Protein AF-0000000080411244 (afdb_homodimer)

Radius of gyration: 17.93 Å; Cα contacts (8 Å, |Δi|>4): 522; chains: 2; bounding box: 33×54×37 Å

Solvent-accessible surface area (backbone atoms only — not comparable to full-atom values): 12847 Å² total; per-residue (Å²): 130,80,86,46,36,25,39,34,37,29,20,36,30,41,40,32,38,51,19,48,48,56,52,38,48,76,74,27,66,82,39,57,70,34,69,25,37,15,38,96,86,64,44,79,30,60,48,46,68,45,42,47,53,38,56,68,70,48,84,51,34,35,41,36,36,18,47,72,70,66,32,41,54,37,52,54,49,33,57,71,67,54,79,72,90,56,49,71,47,79,49,98,52,48,40,67,62,44,48,50,55,41,33,51,37,18,61,73,63,35,49,66,71,56,35,52,54,50,55,71,72,95,129,82,86,47,34,25,38,33,38,29,20,37,30,40,40,32,35,50,20,47,49,55,52,37,48,75,73,27,65,83,39,57,68,35,70,24,37,15,38,95,87,64,45,79,30,61,49,46,67,45,42,47,54,37,58,67,72,48,85,54,33,37,41,36,35,18,48,72,71,66,32,43,56,38,51,52,51,32,57,71,66,55,79,71,88,55,49,71,47,79,50,98,51,46,42,68,63,45,49,49,56,41,32,50,35,20,64,72,62,35,48,65,71,57,35,52,55,52,56,72,71,95

Sequence (244 aa):
MSDIVELIIVSHSAKIAEGIQDLMKEMAPSVPIHLASGLEDGSIGTDVTRILEAIEAVDKEALILSDIGSATMNAELAVDMYEGEKTVQFYDGPIVESAFVASVSAGNGMDVAQIVEQLKMAMSDIVELIIVSHSAKIAEGIQDLMKEMAPSVPIHLASGLEDGSIGTDVTRILEAIEAVDKEALILSDIGSATMNAELAVDMYEGEKTVQFYDGPIVESAFVASVSAGNGMDVAQIVEQLKMA

pLDDT: mean 95.75, std 5.96, range [47.19, 98.88]

Nearest PDB structures (foldseek):
  3cr3-assembly1_C  TM=9.165E-01  e=1.200E-09  unclassified
  3ct6-assembly1_B  TM=9.087E-01  e=5.013E-09  Lactococcus lactis
  3b48-assembly3_E  TM=9.145E-01  e=2.899E-08  Enterococcus faecalis V583
  3gx1-assembly1_B  TM=7.535E-01  e=8.360E-04  Listeria innocua Clip11262
  3mtq-assembly1_B  TM=6.756E-01  e=1.558E-02  Klebsiella pneumoniae subsp. pneumoniae MGH 78578

Secondary structure (DSSP, 8-state):
---PPEEEEEES-HHHHHHHHHHHHHH-TTS-EEEEES-TTS-S---HHHHHHHHHH-SSEEEEEE-STHHHHHHHHHHHH--SSSEEEEE-S-HHHHHHHHHHHHHTT--HHHHHHHHHH-/---PPEEEEEES-HHHHHHHHHHHHHH-TTS-EEEEES-TTS-S---HHHHHHHHHH-SSEEEEEE-STHHHHHHHHHHHH--SSSEEEEE-S-HHHHHHHHHHHHHTT--HHHHHHHHHH-

Foldseek 3Di:
DPLFAAEEEFEQAPVVQVVLQVVLCVVQVVHHYHYQYHDPVRGGDGDLVSLLVSVVVDDAHYEYEYADDVSLVSNVVSVVPDDDRHHYYYDYDHRNVLSNQLSVCSSVPDGPVVSNVSSVVD/DPLFAAEEEFEQAPVVQVVLQVVLCVVQVVHHYHYQYHDPVRGGDGDLVSLLVSVVVDDAHYEYEYADDVSLVSNVVSVVPDDDRHHYYYDYDHRNVLSNQLSVCSSVPDGPVVSNVSSVVD

Organism: NCBI:txid1345023

Structure (mmCIF, N/CA/C/O backbone):
data_AF-0000000080411244-model_v1
#
loop_
_entity.id
_entity.type
_entity.pdbx_description
1 polymer 'phosphoenolpyruvate--glycerone phosphotransferase'
#
loop_
_atom_site.group_PDB
_atom_site.id
_atom_site.type_symbol
_atom_site.label_atom_id
_atom_site.label_alt_id
_atom_site.label_comp_id
_atom_site.label_asym_id
_atom_site.label_entity_id
_atom_site.label_seq_id
_atom_site.pdbx_PDB_ins_code
_atom_site.Cartn_x
_atom_site.Cartn_y
_atom_site.Cartn_z
_atom_site.occupancy
_atom_site.B_iso_or_equiv
_atom_site.auth_seq_id
_atom_site.auth_comp_id
_atom_site.auth_asym_id
_atom_site.auth_atom_id
_atom_site.pdbx_PDB_model_num
ATOM 1 N N . MET A 1 1 ? -5.559 -29.609 -7.844 1 47.38 1 MET A N 1
ATOM 2 C CA . MET A 1 1 ? -4.676 -28.469 -7.609 1 47.38 1 MET A CA 1
ATOM 3 C C . MET A 1 1 ? -5.348 -27.172 -8.023 1 47.38 1 MET A C 1
ATOM 5 O O . MET A 1 1 ? -5.941 -27.078 -9.102 1 47.38 1 MET A O 1
ATOM 9 N N . SER A 1 2 ? -5.645 -26.156 -7.109 1 63.41 2 SER A N 1
ATOM 10 C CA . SER A 1 2 ? -6.562 -25.062 -7.441 1 63.41 2 SER A CA 1
ATOM 11 C C . SER A 1 2 ? -5.988 -24.172 -8.531 1 63.41 2 SER A C 1
ATOM 13 O O . SER A 1 2 ? -4.793 -23.875 -8.531 1 63.41 2 SER A O 1
ATOM 15 N N . ASP A 1 3 ? -6.559 -24.109 -9.656 1 87 3 ASP A N 1
ATOM 16 C CA . ASP A 1 3 ? -6.242 -23.328 -10.852 1 87 3 ASP A CA 1
ATOM 17 C C . ASP A 1 3 ? -6.301 -21.828 -10.57 1 87 3 ASP A C 1
ATOM 19 O O . ASP A 1 3 ? -6.445 -21.031 -11.492 1 87 3 ASP A O 1
ATOM 23 N N . ILE A 1 4 ? -6.148 -21.594 -9.172 1 95.12 4 ILE A N 1
ATOM 24 C CA . ILE A 1 4 ? -6.324 -20.203 -8.82 1 95.12 4 ILE A CA 1
ATOM 25 C C . ILE A 1 4 ? -4.984 -19.469 -8.93 1 95.12 4 ILE A C 1
ATOM 27 O O . ILE A 1 4 ? -3.945 -20 -8.547 1 95.12 4 ILE A O 1
ATOM 31 N N . VAL A 1 5 ? -5.035 -18.266 -9.531 1 98.25 5 VAL A N 1
ATOM 32 C CA . VAL A 1 5 ? -3.832 -17.438 -9.609 1 98.25 5 VAL A CA 1
ATOM 33 C C . VAL A 1 5 ? -3.426 -16.984 -8.211 1 98.25 5 VAL A C 1
ATOM 35 O O . VAL A 1 5 ? -4.238 -16.406 -7.477 1 98.25 5 VAL A O 1
ATOM 38 N N . GLU A 1 6 ? -2.211 -17.234 -7.848 1 98.56 6 GLU A N 1
ATOM 39 C CA . GLU A 1 6 ? -1.692 -16.812 -6.551 1 98.56 6 GLU A CA 1
ATOM 40 C C . GLU A 1 6 ? -0.917 -15.5 -6.672 1 98.56 6 GLU A C 1
ATOM 42 O O . GLU A 1 6 ? -0.48 -15.125 -7.762 1 98.56 6 GLU A O 1
ATOM 47 N N . LEU A 1 7 ? -0.827 -14.859 -5.59 1 98.81 7 LEU A N 1
ATOM 48 C CA . LEU A 1 7 ? -0.14 -13.57 -5.625 1 98.81 7 LEU A CA 1
ATOM 49 C C . LEU A 1 7 ? 1.197 -13.648 -4.898 1 98.81 7 LEU A C 1
ATOM 51 O O . LEU A 1 7 ? 1.324 -14.367 -3.898 1 98.81 7 LEU A O 1
ATOM 55 N N . ILE A 1 8 ? 2.139 -12.914 -5.379 1 98.88 8 ILE A N 1
ATOM 56 C CA . ILE A 1 8 ? 3.408 -12.672 -4.703 1 98.88 8 ILE A CA 1
ATOM 57 C C . ILE A 1 8 ? 3.588 -11.18 -4.457 1 98.88 8 ILE A C 1
ATOM 59 O O . ILE A 1 8 ? 3.631 -10.391 -5.406 1 98.88 8 ILE A O 1
ATOM 63 N N . ILE A 1 9 ? 3.68 -10.797 -3.244 1 98.81 9 ILE A N 1
ATOM 64 C CA . ILE A 1 9 ? 3.828 -9.398 -2.861 1 98.81 9 ILE A CA 1
ATOM 65 C C . ILE A 1 9 ? 5.301 -9.094 -2.584 1 98.81 9 ILE A C 1
ATOM 67 O O . ILE A 1 9 ? 5.891 -9.648 -1.654 1 98.81 9 ILE A O 1
ATOM 71 N N . VAL A 1 10 ? 5.891 -8.273 -3.389 1 98.5 10 VAL A N 1
ATOM 72 C CA . VAL A 1 10 ? 7.273 -7.836 -3.262 1 98.5 10 VAL A CA 1
ATOM 73 C C . VAL A 1 10 ? 7.32 -6.402 -2.734 1 98.5 10 VAL A C 1
ATOM 75 O O . VAL A 1 10 ? 6.875 -5.473 -3.41 1 98.5 10 VAL A O 1
ATOM 78 N N . SER A 1 11 ? 7.828 -6.227 -1.571 1 97.94 11 SER A N 1
ATOM 79 C CA . SER A 1 11 ? 7.883 -4.906 -0.95 1 97.94 11 SER A CA 1
ATOM 80 C C . SER A 1 11 ? 9.188 -4.715 -0.18 1 97.94 11 SER A C 1
ATOM 82 O O . SER A 1 11 ? 9.758 -5.676 0.335 1 97.94 11 SER A O 1
ATOM 84 N N . HIS A 1 12 ? 9.727 -3.488 -0.065 1 97.06 12 HIS A N 1
ATOM 85 C CA . HIS A 1 12 ? 10.852 -3.148 0.791 1 97.06 12 HIS A CA 1
ATOM 86 C C . HIS A 1 12 ? 10.531 -3.41 2.258 1 97.06 12 HIS A C 1
ATOM 88 O O . HIS A 1 12 ? 11.438 -3.664 3.061 1 97.06 12 HIS A O 1
ATOM 94 N N . SER A 1 13 ? 9.273 -3.293 2.514 1 97.31 13 SER A N 1
ATOM 95 C CA . SER A 1 13 ? 8.812 -3.352 3.896 1 97.31 13 SER A CA 1
ATOM 96 C C . SER A 1 13 ? 8.07 -4.652 4.18 1 97.31 13 SER A C 1
ATOM 98 O O . SER A 1 13 ? 7.02 -4.918 3.588 1 97.31 13 SER A O 1
ATOM 100 N N . ALA A 1 14 ? 8.539 -5.441 5.102 1 97.12 14 ALA A N 1
ATOM 101 C CA . ALA A 1 14 ? 7.848 -6.656 5.527 1 97.12 14 ALA A CA 1
ATOM 102 C C . ALA A 1 14 ? 6.465 -6.332 6.086 1 97.12 14 ALA A C 1
ATOM 104 O O . ALA A 1 14 ? 5.504 -7.07 5.852 1 97.12 14 ALA A O 1
ATOM 105 N N . LYS A 1 15 ? 6.344 -5.23 6.758 1 97.5 15 LYS A N 1
ATOM 106 C CA . LYS A 1 15 ? 5.074 -4.84 7.359 1 97.5 15 LYS A CA 1
ATOM 107 C C . LYS A 1 15 ? 4.023 -4.551 6.293 1 97.5 15 LYS A C 1
ATOM 109 O O . LYS A 1 15 ? 2.871 -4.973 6.414 1 97.5 15 LYS A O 1
ATOM 114 N N . ILE A 1 16 ? 4.402 -3.83 5.273 1 98.31 16 ILE A N 1
ATOM 115 C CA . ILE A 1 16 ? 3.469 -3.523 4.199 1 98.31 16 ILE A CA 1
ATOM 116 C C . ILE A 1 16 ? 2.957 -4.82 3.574 1 98.31 16 ILE A C 1
ATOM 118 O O . ILE A 1 16 ? 1.748 -5 3.4 1 98.31 16 ILE A O 1
ATOM 122 N N . ALA A 1 17 ? 3.861 -5.734 3.309 1 98.25 17 ALA A N 1
ATOM 123 C CA . ALA A 1 17 ? 3.484 -6.996 2.672 1 98.25 17 ALA A CA 1
ATOM 124 C C . ALA A 1 17 ? 2.58 -7.82 3.582 1 98.25 17 ALA A C 1
ATOM 126 O O . ALA A 1 17 ? 1.564 -8.359 3.137 1 98.25 17 ALA A O 1
ATOM 127 N N . GLU A 1 18 ? 2.945 -7.922 4.816 1 97.81 18 GLU A N 1
ATOM 128 C CA . GLU A 1 18 ? 2.131 -8.664 5.773 1 97.81 18 GLU A CA 1
ATOM 129 C C . GLU A 1 18 ? 0.752 -8.031 5.934 1 97.81 18 GLU A C 1
ATOM 131 O O . GLU A 1 18 ? -0.251 -8.734 6.055 1 97.81 18 GLU A O 1
ATOM 136 N N . GLY A 1 19 ? 0.753 -6.734 5.965 1 97.88 19 GLY A N 1
ATOM 137 C CA . GLY A 1 19 ? -0.517 -6.031 6.031 1 97.88 19 GLY A CA 1
ATOM 138 C C . GLY A 1 19 ? -1.418 -6.312 4.844 1 97.88 19 GLY A C 1
ATOM 139 O O . GLY A 1 19 ? -2.627 -6.488 5.004 1 97.88 19 GLY A O 1
ATOM 140 N N . ILE A 1 20 ? -0.841 -6.309 3.689 1 98.44 20 ILE A N 1
ATOM 141 C CA . ILE A 1 20 ? -1.596 -6.629 2.482 1 98.44 20 ILE A CA 1
ATOM 142 C C . ILE A 1 20 ? -2.172 -8.039 2.59 1 98.44 20 ILE A C 1
ATOM 144 O O . ILE A 1 20 ? -3.348 -8.258 2.291 1 98.44 20 ILE A O 1
ATOM 148 N N . GLN A 1 21 ? -1.364 -8.938 3.016 1 98.31 21 GLN A N 1
ATOM 149 C CA . GLN A 1 21 ? -1.821 -10.32 3.15 1 98.31 21 GLN A CA 1
ATOM 150 C C . GLN A 1 21 ? -2.988 -10.422 4.129 1 98.31 21 GLN A C 1
ATOM 152 O O . GLN A 1 21 ? -3.994 -11.07 3.838 1 98.31 21 GLN A O 1
ATOM 157 N N . ASP A 1 22 ? -2.842 -9.781 5.285 1 97.5 22 ASP A N 1
ATOM 158 C CA . ASP A 1 22 ? -3.916 -9.789 6.277 1 97.5 22 ASP A CA 1
ATOM 159 C C . ASP A 1 22 ? -5.195 -9.188 5.703 1 97.5 22 ASP A C 1
ATOM 161 O O . ASP A 1 22 ? -6.285 -9.719 5.906 1 97.5 22 ASP A O 1
ATOM 165 N N . LEU A 1 23 ? -5.074 -8.078 5.035 1 96.94 23 LEU A N 1
ATOM 166 C CA . LEU A 1 23 ? -6.219 -7.375 4.469 1 96.94 23 LEU A CA 1
ATOM 167 C C . LEU A 1 23 ? -6.926 -8.234 3.43 1 96.94 23 LEU A C 1
ATOM 169 O O . LEU A 1 23 ? -8.156 -8.336 3.432 1 96.94 23 LEU A O 1
ATOM 173 N N . MET A 1 24 ? -6.148 -8.859 2.557 1 97.25 24 MET A N 1
ATOM 174 C CA . MET A 1 24 ? -6.742 -9.664 1.494 1 97.25 24 MET A CA 1
ATOM 175 C C . MET A 1 24 ? -7.391 -10.922 2.064 1 97.25 24 MET A C 1
ATOM 177 O O . MET A 1 24 ? -8.367 -11.43 1.506 1 97.25 24 MET A O 1
ATOM 181 N N . LYS A 1 25 ? -6.82 -11.445 3.162 1 95.94 25 LYS A N 1
ATOM 182 C CA . LYS A 1 25 ? -7.426 -12.602 3.816 1 95.94 25 LYS A CA 1
ATOM 183 C C . LYS A 1 25 ? -8.867 -12.312 4.219 1 95.94 25 LYS A C 1
ATOM 185 O O . LYS A 1 25 ? -9.719 -13.211 4.203 1 95.94 25 LYS A O 1
ATOM 190 N N . GLU A 1 26 ? -9.109 -11.062 4.547 1 92.38 26 GLU A N 1
ATOM 191 C CA . GLU A 1 26 ? -10.461 -10.656 4.918 1 92.38 26 GLU A CA 1
ATOM 192 C C . GLU A 1 26 ? -11.336 -10.453 3.684 1 92.38 26 GLU A C 1
ATOM 194 O O . GLU A 1 26 ? -12.555 -10.664 3.734 1 92.38 26 GLU A O 1
ATOM 199 N N . MET A 1 27 ? -10.734 -10.102 2.545 1 89.06 27 MET A N 1
ATOM 200 C CA . MET A 1 27 ? -11.5 -9.695 1.37 1 89.06 27 MET A CA 1
ATOM 201 C C . MET A 1 27 ? -11.602 -10.836 0.366 1 89.06 27 MET A C 1
ATOM 203 O O . MET A 1 27 ? -12.617 -10.969 -0.33 1 89.06 27 MET A O 1
ATOM 207 N N . ALA A 1 28 ? -10.602 -11.578 0.228 1 91.81 28 ALA A N 1
ATOM 208 C CA . ALA A 1 28 ? -10.5 -12.703 -0.696 1 91.81 28 ALA A CA 1
ATOM 209 C C . ALA A 1 28 ? -9.719 -13.852 -0.067 1 91.81 28 ALA A C 1
ATOM 211 O O . ALA A 1 28 ? -8.602 -14.156 -0.485 1 91.81 28 ALA A O 1
ATOM 212 N N . PRO A 1 29 ? -10.391 -14.555 0.846 1 93.31 29 PRO A N 1
ATOM 213 C CA . PRO A 1 29 ? -9.672 -15.523 1.684 1 93.31 29 PRO A CA 1
ATOM 214 C C . PRO A 1 29 ? -9.195 -16.734 0.898 1 93.31 29 PRO A C 1
ATOM 216 O O . PRO A 1 29 ? -8.312 -17.469 1.359 1 93.31 29 PRO A O 1
ATOM 219 N N . SER A 1 30 ? -9.648 -16.922 -0.281 1 94.31 30 SER A N 1
ATOM 220 C CA . SER A 1 30 ? -9.336 -18.141 -1.001 1 94.31 30 SER A CA 1
ATOM 221 C C . SER A 1 30 ? -8.078 -17.984 -1.847 1 94.31 30 SER A C 1
ATOM 223 O O . SER A 1 30 ? -7.602 -18.953 -2.449 1 94.31 30 SER A O 1
ATOM 225 N N . VAL A 1 31 ? -7.516 -16.828 -1.894 1 97.56 31 VAL A N 1
ATOM 226 C CA . VAL A 1 31 ? -6.379 -16.562 -2.773 1 97.56 31 VAL A CA 1
ATOM 227 C C . VAL A 1 31 ? -5.082 -16.609 -1.972 1 97.56 31 VAL A C 1
ATOM 229 O O . VAL A 1 31 ? -4.844 -15.742 -1.119 1 97.56 31 VAL A O 1
ATOM 232 N N . PRO A 1 32 ? -4.215 -17.547 -2.209 1 98 32 PRO A N 1
ATOM 233 C CA . PRO A 1 32 ? -2.928 -17.562 -1.51 1 98 32 PRO A CA 1
ATOM 234 C C . PRO A 1 32 ? -2.033 -16.391 -1.881 1 98 32 PRO A C 1
ATOM 236 O O . PRO A 1 32 ? -1.947 -16.016 -3.055 1 98 32 PRO A O 1
ATOM 239 N N . ILE A 1 33 ? -1.444 -15.859 -0.882 1 98.69 33 ILE A N 1
ATOM 240 C CA . ILE A 1 33 ? -0.504 -14.758 -1.073 1 98.69 33 ILE A CA 1
ATOM 241 C C . ILE A 1 33 ? 0.849 -15.125 -0.471 1 98.69 33 ILE A C 1
ATOM 243 O O . ILE A 1 33 ? 0.932 -15.508 0.699 1 98.69 33 ILE A O 1
ATOM 247 N N . HIS A 1 34 ? 1.846 -15.031 -1.251 1 98.69 34 HIS A N 1
ATOM 248 C CA . HIS A 1 34 ? 3.225 -15.266 -0.839 1 98.69 34 HIS A CA 1
ATOM 249 C C . HIS A 1 34 ? 3.99 -13.961 -0.7 1 98.69 34 HIS A C 1
ATOM 251 O O . HIS A 1 34 ? 3.818 -13.047 -1.51 1 98.69 34 HIS A O 1
ATOM 257 N N . LEU A 1 35 ? 4.801 -13.945 0.308 1 98.25 35 LEU A N 1
ATOM 258 C CA . LEU A 1 35 ? 5.48 -12.688 0.599 1 98.25 35 LEU A CA 1
ATOM 259 C C . LEU A 1 35 ? 6.965 -12.773 0.257 1 98.25 35 LEU A C 1
ATOM 261 O O . LEU A 1 35 ? 7.625 -13.766 0.594 1 98.25 35 LEU A O 1
ATOM 265 N N . ALA A 1 36 ? 7.445 -11.836 -0.431 1 97.44 36 ALA A N 1
ATOM 266 C CA . ALA A 1 36 ? 8.859 -11.562 -0.647 1 97.44 36 ALA A CA 1
ATOM 267 C C . ALA A 1 36 ? 9.203 -10.117 -0.278 1 97.44 36 ALA A C 1
ATOM 269 O O . ALA A 1 36 ? 9.305 -9.258 -1.152 1 97.44 36 ALA A O 1
ATOM 270 N N . SER A 1 37 ? 9.422 -9.891 1.006 1 95.88 37 SER A N 1
ATOM 271 C CA . SER A 1 37 ? 9.508 -8.523 1.494 1 95.88 37 SER A CA 1
ATOM 272 C C . SER A 1 37 ? 10.523 -8.391 2.621 1 95.88 37 SER A C 1
ATOM 274 O O . SER A 1 37 ? 10.703 -9.32 3.41 1 95.88 37 SER A O 1
ATOM 276 N N . GLY A 1 38 ? 11.133 -7.215 2.607 1 94.12 38 GLY A N 1
ATOM 277 C CA . GLY A 1 38 ? 12.148 -6.984 3.617 1 94.12 38 GLY A CA 1
ATOM 278 C C . GLY A 1 38 ? 13.391 -7.844 3.422 1 94.12 38 GLY A C 1
ATOM 279 O O . GLY A 1 38 ? 13.406 -8.727 2.564 1 94.12 38 GLY A O 1
ATOM 280 N N . LEU A 1 39 ? 14.398 -7.504 4.137 1 94.19 39 LEU A N 1
ATOM 281 C CA . LEU A 1 39 ? 15.602 -8.32 4.152 1 94.19 39 LEU A CA 1
ATOM 282 C C . LEU A 1 39 ? 15.562 -9.336 5.293 1 94.19 39 LEU A C 1
ATOM 284 O O . LEU A 1 39 ? 14.594 -9.367 6.059 1 94.19 39 LEU A O 1
ATOM 288 N N . GLU A 1 40 ? 16.531 -10.117 5.277 1 89.62 40 GLU A N 1
ATOM 289 C CA . GLU A 1 40 ? 16.547 -11.219 6.242 1 89.62 40 GLU A CA 1
ATOM 290 C C . GLU A 1 40 ? 16.5 -10.695 7.676 1 89.62 40 GLU A C 1
ATOM 292 O O . GLU A 1 40 ? 15.883 -11.312 8.547 1 89.62 40 GLU A O 1
ATOM 297 N N . ASP A 1 41 ? 17.078 -9.492 7.918 1 91.75 41 ASP A N 1
ATOM 298 C CA . ASP A 1 41 ? 17.156 -8.953 9.273 1 91.75 41 ASP A CA 1
ATOM 299 C C . ASP A 1 41 ? 15.961 -8.047 9.57 1 91.75 41 ASP A C 1
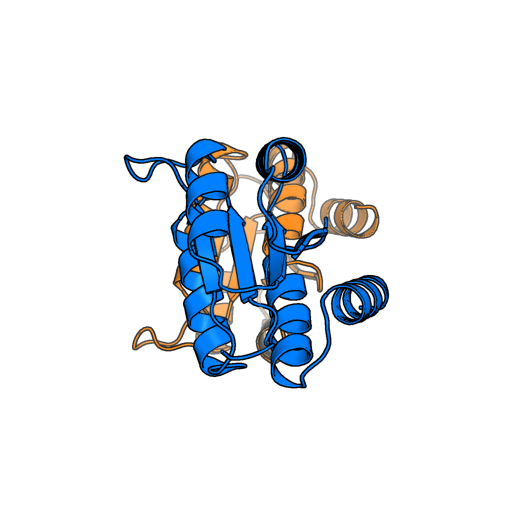ATOM 301 O O . ASP A 1 41 ? 15.914 -7.395 10.609 1 91.75 41 ASP A O 1
ATOM 305 N N . GLY A 1 42 ? 15.023 -8.008 8.664 1 88.81 42 GLY A N 1
ATOM 306 C CA . GLY A 1 42 ? 13.805 -7.234 8.875 1 88.81 42 GLY A CA 1
ATOM 307 C C . GLY A 1 42 ? 13.922 -5.797 8.406 1 88.81 42 GLY A C 1
ATOM 308 O O . GLY A 1 42 ? 12.953 -5.043 8.453 1 88.81 42 GLY A O 1
ATOM 309 N N . SER A 1 43 ? 15.156 -5.438 7.98 1 94.31 43 SER A N 1
ATOM 310 C CA . SER A 1 43 ? 15.352 -4.07 7.516 1 94.31 43 SER A CA 1
ATOM 311 C C . SER A 1 43 ? 14.688 -3.844 6.16 1 94.31 43 SER A C 1
ATOM 313 O O . SER A 1 43 ? 14.32 -4.801 5.477 1 94.31 43 SER A O 1
ATOM 315 N N . ILE A 1 44 ? 14.484 -2.613 5.848 1 95.19 44 ILE A N 1
ATOM 316 C CA . ILE A 1 44 ? 13.836 -2.188 4.613 1 95.19 44 ILE A CA 1
ATOM 317 C C . ILE A 1 44 ? 14.688 -2.602 3.412 1 95.19 44 ILE A C 1
ATOM 319 O O . ILE A 1 44 ? 15.891 -2.35 3.385 1 95.19 44 ILE A O 1
ATOM 323 N N . GLY A 1 45 ? 14.102 -3.35 2.486 1 94.62 45 GLY A N 1
ATOM 324 C CA . GLY A 1 45 ? 14.797 -3.779 1.285 1 94.62 45 GLY A CA 1
ATOM 325 C C . GLY A 1 45 ? 14.109 -4.93 0.574 1 94.62 45 GLY A C 1
ATOM 326 O O . GLY A 1 45 ? 13.062 -5.406 1.022 1 94.62 45 GLY A O 1
ATOM 327 N N . THR A 1 46 ? 14.57 -5.305 -0.563 1 95.75 46 THR A N 1
ATOM 328 C CA . THR A 1 46 ? 14.07 -6.426 -1.352 1 95.75 46 THR A CA 1
ATOM 329 C C . THR A 1 46 ? 15.227 -7.301 -1.833 1 95.75 46 THR A C 1
ATOM 331 O O . THR A 1 46 ? 16.344 -6.816 -2.01 1 95.75 46 THR A O 1
ATOM 334 N N . ASP A 1 47 ? 14.969 -8.469 -1.99 1 94.75 47 ASP A N 1
ATOM 335 C CA . ASP A 1 47 ? 15.953 -9.484 -2.352 1 94.75 47 ASP A CA 1
ATOM 336 C C . ASP A 1 47 ? 15.406 -10.422 -3.422 1 94.75 47 ASP A C 1
ATOM 338 O O . ASP A 1 47 ? 14.398 -11.102 -3.203 1 94.75 47 ASP A O 1
ATOM 342 N N . VAL A 1 48 ? 16.141 -10.492 -4.531 1 96.56 48 VAL A N 1
ATOM 343 C CA . VAL A 1 48 ? 15.68 -11.289 -5.664 1 96.56 48 VAL A CA 1
ATOM 344 C C . VAL A 1 48 ? 15.57 -12.758 -5.254 1 96.56 48 VAL A C 1
ATOM 346 O O . VAL A 1 48 ? 14.68 -13.477 -5.711 1 96.56 48 VAL A O 1
ATOM 349 N N . THR A 1 49 ? 16.484 -13.211 -4.414 1 96.5 49 THR A N 1
ATOM 350 C CA . THR A 1 49 ? 16.453 -14.602 -3.975 1 96.5 49 THR A CA 1
ATOM 351 C C . THR A 1 49 ? 15.148 -14.922 -3.26 1 96.5 49 THR A C 1
ATOM 353 O O . THR A 1 49 ? 14.586 -16 -3.449 1 96.5 49 THR A O 1
ATOM 356 N N . ARG A 1 50 ? 14.641 -14.031 -2.469 1 96.69 50 ARG A N 1
ATOM 357 C CA . ARG A 1 50 ? 13.375 -14.219 -1.762 1 96.69 50 ARG A CA 1
ATOM 358 C C . ARG A 1 50 ? 12.203 -14.266 -2.734 1 96.69 50 ARG A C 1
ATOM 360 O O . ARG A 1 50 ? 11.234 -15 -2.518 1 96.69 50 ARG A O 1
ATOM 367 N N . ILE A 1 51 ? 12.273 -13.484 -3.762 1 98.19 51 ILE A N 1
ATOM 368 C CA . ILE A 1 51 ? 11.219 -13.477 -4.777 1 98.19 51 ILE A CA 1
ATOM 369 C C . ILE A 1 51 ? 11.195 -14.82 -5.5 1 98.19 51 ILE A C 1
ATOM 371 O O . ILE A 1 51 ? 10.133 -15.406 -5.699 1 98.19 51 ILE A O 1
ATOM 375 N N . LEU A 1 52 ? 12.406 -15.312 -5.852 1 98.12 52 LEU A N 1
ATOM 376 C CA . LEU A 1 52 ? 12.508 -16.609 -6.516 1 98.12 52 LEU A CA 1
ATOM 377 C C . LEU A 1 52 ? 11.969 -17.719 -5.621 1 98.12 52 LEU A C 1
ATOM 379 O O . LEU A 1 52 ? 11.281 -18.625 -6.098 1 98.12 52 LEU A O 1
ATOM 383 N N . GLU A 1 53 ? 12.289 -17.641 -4.359 1 97.5 53 GLU A N 1
ATOM 384 C CA . GLU A 1 53 ? 11.758 -18.609 -3.404 1 97.5 53 GLU A CA 1
ATOM 385 C C . GLU A 1 53 ? 10.234 -18.578 -3.357 1 97.5 53 GLU A C 1
ATOM 387 O O . GLU A 1 53 ? 9.586 -19.609 -3.27 1 97.5 53 GLU A O 1
ATOM 392 N N . ALA A 1 54 ? 9.633 -17.422 -3.367 1 98.19 54 ALA A N 1
ATOM 393 C CA . ALA A 1 54 ? 8.18 -17.266 -3.375 1 98.19 54 ALA A CA 1
ATOM 394 C C . ALA A 1 54 ? 7.57 -17.875 -4.625 1 98.19 54 ALA A C 1
ATOM 396 O O . ALA A 1 54 ? 6.508 -18.5 -4.562 1 98.19 54 ALA A O 1
ATOM 397 N N . ILE A 1 55 ? 8.227 -17.672 -5.793 1 98.12 55 ILE A N 1
ATOM 398 C CA . ILE A 1 55 ? 7.75 -18.266 -7.043 1 98.12 55 ILE A CA 1
ATOM 399 C C . ILE A 1 55 ? 7.711 -19.781 -6.918 1 98.12 55 ILE A C 1
ATOM 401 O O . ILE A 1 55 ? 6.758 -20.422 -7.363 1 98.12 55 ILE A O 1
ATOM 405 N N . GLU A 1 56 ? 8.703 -20.328 -6.305 1 97.06 56 GLU A N 1
ATOM 406 C CA . GLU A 1 56 ? 8.789 -21.766 -6.156 1 97.06 56 GLU A CA 1
ATOM 407 C C . GLU A 1 56 ? 7.633 -22.312 -5.316 1 97.06 56 GLU A C 1
ATOM 409 O O . GLU A 1 56 ? 7.18 -23.438 -5.523 1 97.06 56 GLU A O 1
ATOM 414 N N . ALA A 1 57 ? 7.168 -21.531 -4.438 1 97.19 57 AL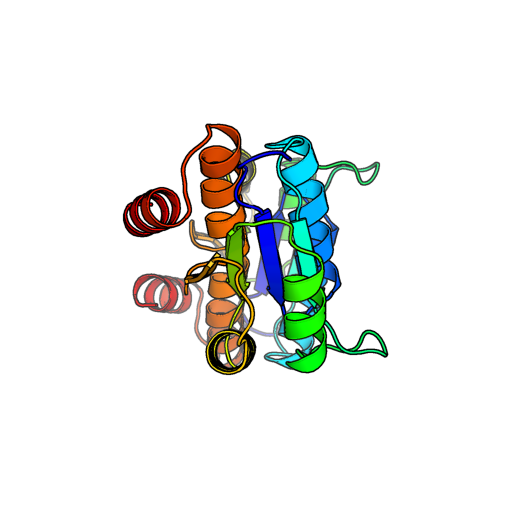A A N 1
ATOM 415 C CA . ALA A 1 57 ? 6.113 -21.953 -3.516 1 97.19 57 ALA A CA 1
ATOM 416 C C . ALA A 1 57 ? 4.754 -21.938 -4.203 1 97.19 57 ALA A C 1
ATOM 418 O O . ALA A 1 57 ? 3.791 -22.516 -3.693 1 97.19 57 ALA A O 1
ATOM 419 N N . VAL A 1 58 ? 4.594 -21.219 -5.305 1 97.56 58 VAL A N 1
ATOM 420 C CA . VAL A 1 58 ? 3.344 -21.125 -6.055 1 97.56 58 VAL A CA 1
ATOM 421 C C . VAL A 1 58 ? 3.057 -22.453 -6.754 1 97.56 58 VAL A C 1
ATOM 423 O O . VAL A 1 58 ? 3.98 -23.156 -7.18 1 97.56 58 VAL A O 1
ATOM 426 N N . ASP A 1 59 ? 1.815 -22.766 -6.938 1 96.12 59 ASP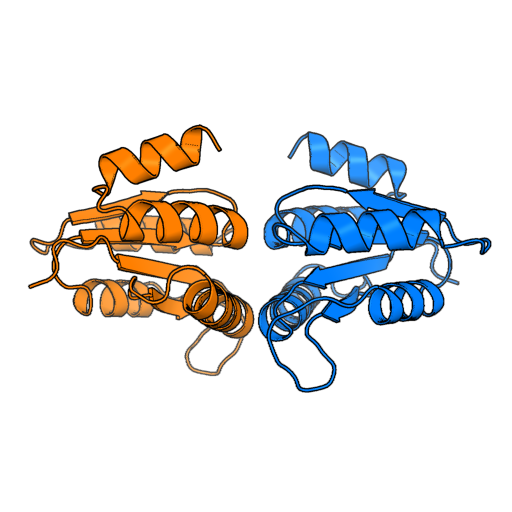 A N 1
ATOM 427 C CA . ASP A 1 59 ? 1.439 -24.031 -7.555 1 96.12 59 ASP A CA 1
ATOM 428 C C . ASP A 1 59 ? 1.552 -23.969 -9.078 1 96.12 59 ASP A C 1
ATOM 430 O O . ASP A 1 59 ? 2.4 -24.625 -9.672 1 96.12 59 ASP A O 1
ATOM 434 N N . LYS A 1 60 ? 0.754 -23.125 -9.734 1 96.62 60 LYS A N 1
ATOM 435 C CA . LYS A 1 60 ? 0.694 -23.141 -11.188 1 96.62 60 LYS A CA 1
ATOM 436 C C . LYS A 1 60 ? 0.872 -21.734 -11.758 1 96.62 60 LYS A C 1
ATOM 438 O O . LYS A 1 60 ? 1.685 -21.516 -12.656 1 96.62 60 LYS A O 1
ATOM 443 N N . GLU A 1 61 ? 0.14 -20.719 -11.289 1 97.5 61 GLU A N 1
ATOM 444 C CA . GLU A 1 61 ? 0.131 -19.375 -11.836 1 97.5 61 GLU A CA 1
ATOM 445 C C . GLU A 1 61 ? 0.257 -18.328 -10.727 1 97.5 61 GLU A C 1
ATOM 447 O O . GLU A 1 61 ? -0.349 -18.469 -9.656 1 97.5 61 GLU A O 1
ATOM 452 N N . ALA A 1 62 ? 1.069 -17.344 -11.062 1 98.25 62 ALA A N 1
ATOM 453 C CA . ALA A 1 62 ? 1.258 -16.297 -10.062 1 98.25 62 ALA A CA 1
ATOM 454 C C . ALA A 1 62 ? 1.324 -14.922 -10.719 1 98.25 62 ALA A C 1
ATOM 456 O O . ALA A 1 62 ? 1.776 -14.797 -11.859 1 98.25 62 ALA A O 1
ATOM 457 N N . LEU A 1 63 ? 0.807 -14.008 -10.039 1 98.81 63 LEU A N 1
ATOM 458 C CA . LEU A 1 63 ? 1.003 -12.602 -10.359 1 98.81 63 LEU A CA 1
ATOM 459 C C . LEU A 1 63 ? 1.853 -11.914 -9.297 1 98.81 63 LEU A C 1
ATOM 461 O O . LEU A 1 63 ? 1.547 -11.992 -8.102 1 98.81 63 LEU A O 1
ATOM 465 N N . ILE A 1 64 ? 2.926 -11.266 -9.719 1 98.81 64 ILE A N 1
ATOM 466 C CA . ILE A 1 64 ? 3.828 -10.547 -8.828 1 98.81 64 ILE A CA 1
ATOM 467 C C . ILE A 1 64 ? 3.482 -9.062 -8.828 1 98.81 64 ILE A C 1
ATOM 469 O O . ILE A 1 64 ? 3.328 -8.453 -9.891 1 98.81 64 ILE A O 1
ATOM 473 N N . LEU A 1 65 ? 3.314 -8.539 -7.668 1 98.69 65 LEU A N 1
ATOM 474 C CA . LEU A 1 65 ? 3.125 -7.105 -7.457 1 98.69 65 LEU A CA 1
ATOM 475 C C . LEU A 1 65 ? 4.246 -6.531 -6.594 1 98.69 65 LEU A C 1
ATOM 477 O O . LEU A 1 65 ? 4.707 -7.184 -5.656 1 98.69 65 LEU A O 1
ATOM 481 N N . SER A 1 66 ? 4.637 -5.293 -6.852 1 98.31 66 SER A N 1
ATOM 482 C CA . SER A 1 66 ? 5.719 -4.672 -6.094 1 98.31 66 SER A CA 1
ATOM 483 C C . SER A 1 66 ? 5.363 -3.248 -5.691 1 98.31 66 SER A C 1
ATOM 485 O O . SER A 1 66 ? 4.43 -2.654 -6.238 1 98.31 66 SER A O 1
ATOM 487 N N . ASP A 1 67 ? 6.027 -2.793 -4.711 1 95.88 67 ASP A N 1
ATOM 488 C CA . ASP A 1 67 ? 5.852 -1.391 -4.344 1 95.88 67 ASP A CA 1
ATOM 489 C C . ASP A 1 67 ? 6.766 -0.488 -5.172 1 95.88 67 ASP A C 1
ATOM 491 O O . ASP A 1 67 ? 6.859 -0.64 -6.391 1 95.88 67 ASP A O 1
ATOM 495 N N . ILE A 1 68 ? 7.465 0.373 -4.652 1 89.56 68 ILE A N 1
ATOM 496 C CA . ILE A 1 68 ? 8.109 1.444 -5.406 1 89.56 68 ILE A CA 1
ATOM 497 C C . ILE A 1 68 ? 9.578 1.102 -5.641 1 89.56 68 ILE A C 1
ATOM 499 O O . ILE A 1 68 ? 10.172 0.333 -4.879 1 89.56 68 ILE A O 1
ATOM 503 N N . GLY A 1 69 ? 10.156 1.648 -6.777 1 88.19 69 GLY A N 1
ATOM 504 C CA . GLY A 1 69 ? 11.602 1.717 -6.969 1 88.19 69 GLY A CA 1
ATOM 505 C C . GLY A 1 69 ? 12.219 0.375 -7.309 1 88.19 69 GLY A C 1
ATOM 506 O O . GLY A 1 69 ? 11.789 -0.299 -8.242 1 88.19 69 GLY A O 1
ATOM 507 N N . SER A 1 70 ? 13.195 0.027 -6.457 1 87.88 70 SER A N 1
ATOM 508 C CA . SER A 1 70 ? 14.055 -1.121 -6.719 1 87.88 70 SER A CA 1
ATOM 509 C C . SER A 1 70 ? 13.273 -2.428 -6.633 1 87.88 70 SER A C 1
ATOM 511 O O . SER A 1 70 ? 13.68 -3.436 -7.219 1 87.88 70 SER A O 1
ATOM 513 N N . ALA A 1 71 ? 12.242 -2.381 -5.852 1 93.25 71 ALA A N 1
ATOM 514 C CA . ALA A 1 71 ? 11.414 -3.58 -5.758 1 93.25 71 ALA A CA 1
ATOM 515 C C . ALA A 1 71 ? 10.891 -3.992 -7.129 1 93.25 71 ALA A C 1
ATOM 517 O O . ALA A 1 71 ? 10.805 -5.184 -7.438 1 93.25 71 ALA A O 1
ATOM 518 N N . THR A 1 72 ? 10.555 -3.008 -7.953 1 95.25 72 THR A N 1
ATOM 519 C CA . THR A 1 72 ? 10.062 -3.27 -9.297 1 95.25 72 THR A CA 1
ATOM 520 C C . THR A 1 72 ? 11.141 -3.922 -10.156 1 95.25 72 THR A C 1
ATOM 522 O O . THR A 1 72 ? 10.891 -4.922 -10.828 1 95.25 72 THR A O 1
ATOM 525 N N . MET A 1 73 ? 12.328 -3.396 -10.047 1 94.56 73 MET A N 1
ATOM 526 C CA . MET A 1 73 ? 13.438 -3.953 -10.82 1 94.56 73 MET A CA 1
ATOM 527 C C . MET A 1 73 ? 13.727 -5.391 -10.398 1 94.56 73 MET A C 1
ATOM 529 O O . MET A 1 73 ? 13.93 -6.262 -11.242 1 94.56 73 MET A O 1
ATOM 533 N N . ASN A 1 74 ? 13.758 -5.664 -9.109 1 97.06 74 ASN A N 1
ATOM 534 C CA . ASN A 1 74 ? 14.031 -7.004 -8.602 1 97.06 74 ASN A CA 1
ATOM 535 C C . ASN A 1 74 ? 12.945 -7.996 -9.016 1 97.06 74 ASN A C 1
ATOM 537 O O . ASN A 1 74 ? 13.234 -9.164 -9.273 1 97.06 74 ASN A O 1
ATOM 541 N N . ALA A 1 75 ? 11.703 -7.543 -9.023 1 97.69 75 ALA A N 1
ATOM 542 C CA . ALA A 1 75 ? 10.602 -8.398 -9.461 1 97.69 75 ALA A CA 1
ATOM 543 C C . ALA A 1 75 ? 10.758 -8.789 -10.93 1 97.69 75 ALA A C 1
ATOM 545 O O . ALA A 1 75 ? 10.609 -9.953 -11.289 1 97.69 75 ALA A O 1
ATOM 546 N N . GLU A 1 76 ? 11.086 -7.762 -11.719 1 97.31 76 GLU A N 1
ATOM 547 C CA . GLU A 1 76 ? 11.305 -8.023 -13.141 1 97.31 76 GLU A CA 1
ATOM 548 C C . GLU A 1 76 ? 12.461 -8.992 -13.352 1 97.31 76 GLU A C 1
ATOM 550 O O . GLU A 1 76 ? 12.367 -9.914 -14.164 1 97.31 76 GLU A O 1
ATOM 555 N N . LEU A 1 77 ? 13.539 -8.766 -12.648 1 97.44 77 LEU A N 1
ATOM 556 C CA . LEU A 1 77 ? 14.719 -9.625 -12.734 1 97.44 77 LEU A CA 1
ATOM 557 C C . LEU A 1 77 ? 14.375 -11.062 -12.359 1 97.44 77 LEU A C 1
ATOM 559 O O . LEU A 1 77 ? 14.82 -12 -13.023 1 97.44 77 LEU A O 1
ATOM 563 N N . ALA A 1 78 ? 13.609 -11.234 -11.289 1 97.88 78 ALA A N 1
ATOM 564 C CA . ALA A 1 78 ? 13.211 -12.562 -10.836 1 97.88 78 ALA A CA 1
ATOM 565 C C . ALA A 1 78 ? 12.414 -13.297 -11.914 1 97.88 78 ALA A C 1
ATOM 567 O O . ALA A 1 78 ? 12.633 -14.484 -12.148 1 97.88 78 ALA A O 1
ATOM 568 N N . VAL A 1 79 ? 11.461 -12.594 -12.523 1 97.69 79 VAL A N 1
ATOM 569 C CA . VAL A 1 79 ? 10.656 -13.195 -13.586 1 97.69 79 VAL A CA 1
ATOM 570 C C . VAL A 1 79 ? 11.562 -13.656 -14.727 1 97.69 79 VAL A C 1
ATOM 572 O O . VAL A 1 79 ? 11.398 -14.758 -15.258 1 97.69 79 VAL A O 1
ATOM 575 N N . ASP A 1 80 ? 12.5 -12.852 -15.117 1 97.5 80 ASP A N 1
ATOM 576 C CA . ASP A 1 80 ? 13.422 -13.156 -16.203 1 97.5 80 ASP A CA 1
ATOM 577 C C . ASP A 1 80 ? 14.289 -14.367 -15.859 1 97.5 80 ASP A C 1
ATOM 579 O O . ASP A 1 80 ? 14.648 -15.156 -16.734 1 97.5 80 ASP A O 1
ATOM 583 N N . MET A 1 81 ? 14.633 -14.43 -14.617 1 97.44 81 MET A N 1
ATOM 584 C CA . MET A 1 81 ? 15.547 -15.477 -14.164 1 97.44 81 MET A CA 1
ATOM 585 C C . MET A 1 81 ? 14.82 -16.797 -13.992 1 97.44 81 MET A C 1
ATOM 587 O O . MET A 1 81 ? 15.453 -17.859 -13.961 1 97.44 81 MET A O 1
ATOM 591 N N . TYR A 1 82 ? 13.555 -16.672 -13.727 1 97.44 82 TYR A N 1
ATOM 592 C CA . TYR A 1 82 ? 12.797 -17.891 -13.477 1 97.44 82 TYR A CA 1
ATOM 593 C C . TYR A 1 82 ? 12.727 -18.75 -14.734 1 97.44 82 TYR A C 1
ATOM 595 O O . TYR A 1 82 ? 12.305 -18.281 -15.789 1 97.44 82 TYR A O 1
ATOM 603 N N . GLU A 1 83 ? 12.992 -20.047 -14.641 1 94.75 83 GLU A N 1
ATOM 604 C CA . GLU A 1 83 ? 13.055 -20.953 -15.781 1 94.75 83 GLU A CA 1
ATOM 605 C C . GLU A 1 83 ? 12.125 -22.156 -15.57 1 94.75 83 GLU A C 1
ATOM 607 O O . GLU A 1 83 ? 12.219 -23.156 -16.281 1 94.75 83 GLU A O 1
ATOM 612 N N . GLY A 1 84 ? 11.312 -22.062 -14.594 1 95.38 84 GLY A N 1
ATOM 613 C CA . GLY A 1 84 ? 10.43 -23.172 -14.305 1 95.38 84 GLY A CA 1
ATOM 614 C C . GLY A 1 84 ? 9.195 -23.203 -15.188 1 95.38 84 GLY A C 1
ATOM 615 O O . GLY A 1 84 ? 9.156 -22.547 -16.234 1 95.38 84 GLY A O 1
ATOM 616 N N . GLU A 1 85 ? 8.211 -24.078 -14.859 1 95.62 85 GLU A N 1
ATOM 617 C CA . GLU A 1 85 ? 7.059 -24.328 -15.711 1 95.62 85 GLU A CA 1
ATOM 618 C C . GLU A 1 85 ? 5.855 -23.5 -15.281 1 95.62 85 GLU A C 1
ATOM 620 O O . GLU A 1 85 ? 4.824 -23.5 -15.953 1 95.62 85 GLU A O 1
ATOM 625 N N . LYS A 1 86 ? 5.984 -22.828 -14.227 1 96.06 86 LYS A N 1
ATOM 626 C CA . LYS A 1 86 ? 4.875 -22.016 -13.734 1 96.06 86 LYS A CA 1
ATOM 627 C C . LYS A 1 86 ? 4.684 -20.766 -14.594 1 96.06 86 LYS A C 1
ATOM 629 O O . LYS A 1 86 ? 5.645 -20.25 -15.164 1 96.06 86 LYS A O 1
ATOM 634 N N . THR A 1 87 ? 3.43 -20.391 -14.688 1 96.31 87 THR A N 1
ATOM 635 C CA . THR A 1 87 ? 3.129 -19.109 -15.32 1 96.31 87 THR A CA 1
ATOM 636 C C . THR A 1 87 ? 3.25 -17.969 -14.32 1 96.31 87 THR A C 1
ATOM 638 O O . THR A 1 87 ? 2.479 -17.891 -13.359 1 96.31 87 THR A O 1
ATOM 641 N N . VAL A 1 88 ? 4.246 -17.109 -14.547 1 97.56 88 VAL A N 1
ATOM 642 C CA . VAL A 1 88 ? 4.496 -16.016 -13.633 1 97.56 88 VAL A CA 1
ATOM 643 C C . VAL A 1 88 ? 4.535 -14.695 -14.406 1 97.56 88 VAL A C 1
ATOM 645 O O . VAL A 1 88 ? 5.25 -14.578 -15.406 1 97.56 88 VAL A O 1
ATOM 648 N N . GLN A 1 89 ? 3.746 -13.75 -14.008 1 97.81 89 GLN A N 1
ATOM 649 C CA . GLN A 1 89 ? 3.748 -12.422 -14.609 1 97.81 89 GLN A CA 1
ATOM 650 C C . GLN A 1 89 ? 3.945 -11.336 -13.555 1 97.81 89 GLN A C 1
ATOM 652 O O . GLN A 1 89 ? 3.514 -11.492 -12.414 1 97.81 89 GLN A O 1
ATOM 657 N N . PHE A 1 90 ? 4.594 -10.336 -14.008 1 98.31 90 PHE A N 1
ATOM 658 C CA . PHE A 1 90 ? 4.762 -9.148 -13.172 1 98.31 90 PHE A CA 1
ATOM 659 C C . PHE A 1 90 ? 3.881 -8.008 -13.672 1 98.31 90 PHE A C 1
ATOM 661 O O . PHE A 1 90 ? 3.754 -7.797 -14.883 1 98.31 90 PHE A O 1
ATOM 668 N N . TYR A 1 91 ? 3.225 -7.332 -12.742 1 98.31 91 TYR A N 1
ATOM 669 C CA . TYR A 1 91 ? 2.451 -6.141 -13.07 1 98.31 91 TYR A CA 1
ATOM 670 C C . TYR A 1 91 ? 2.912 -4.949 -12.234 1 98.31 91 TYR A C 1
ATOM 672 O O . TYR A 1 91 ? 2.953 -5.023 -11.008 1 98.31 91 TYR A O 1
ATOM 680 N N . ASP A 1 92 ? 3.268 -3.861 -12.969 1 97 92 ASP A N 1
ATOM 681 C CA . ASP A 1 92 ? 3.76 -2.641 -12.336 1 97 92 ASP A CA 1
ATOM 682 C C . ASP A 1 92 ? 2.611 -1.681 -12.031 1 97 92 ASP A C 1
ATOM 684 O O . ASP A 1 92 ? 2.248 -0.854 -12.867 1 97 92 ASP A O 1
ATOM 688 N N . GLY A 1 93 ? 2.027 -1.822 -10.859 1 96.88 93 GLY A N 1
ATOM 689 C CA . GLY A 1 93 ? 0.957 -0.949 -10.406 1 96.88 93 GLY A CA 1
ATOM 690 C C . GLY A 1 93 ? 0.992 -0.688 -8.914 1 96.88 93 GLY A C 1
ATOM 691 O O . GLY A 1 93 ? 1.877 -1.183 -8.211 1 96.88 93 GLY A O 1
ATOM 692 N N . PRO A 1 94 ? 0.081 0.13 -8.367 1 97.5 94 PRO A N 1
ATOM 693 C CA . PRO A 1 94 ? 0.026 0.419 -6.934 1 97.5 94 PRO A CA 1
ATOM 694 C C . PRO A 1 94 ? -0.189 -0.833 -6.086 1 97.5 94 PRO A C 1
ATOM 696 O O . PRO A 1 94 ? -1.186 -1.538 -6.266 1 97.5 94 PRO A O 1
ATOM 699 N N . ILE A 1 95 ? 0.693 -1.057 -5.227 1 98.5 95 ILE A N 1
ATOM 700 C CA . ILE A 1 95 ? 0.87 -2.4 -4.684 1 98.5 95 ILE A CA 1
ATOM 701 C C . ILE A 1 95 ? -0.367 -2.801 -3.885 1 98.5 95 ILE A C 1
ATOM 703 O O . ILE A 1 95 ? -0.882 -3.912 -4.039 1 98.5 95 ILE A O 1
ATOM 707 N N . VAL A 1 96 ? -0.964 -1.956 -3.061 1 98.38 96 VAL A N 1
ATOM 708 C CA . VAL A 1 96 ? -2.098 -2.311 -2.211 1 98.38 96 VAL A CA 1
ATOM 709 C C . VAL A 1 96 ? -3.363 -2.422 -3.061 1 98.38 96 VAL A C 1
ATOM 711 O O . VAL A 1 96 ? -4.082 -3.42 -2.984 1 98.38 96 VAL A O 1
ATOM 714 N N . GLU A 1 97 ? -3.572 -1.488 -3.879 1 97.75 97 GLU A N 1
ATOM 715 C CA . GLU A 1 97 ? -4.77 -1.419 -4.711 1 97.75 97 GLU A CA 1
ATOM 716 C C . GLU A 1 97 ? -4.773 -2.516 -5.77 1 97.75 97 GLU A C 1
ATOM 718 O O . GLU A 1 97 ? -5.812 -3.111 -6.055 1 97.75 97 GLU A O 1
ATOM 723 N N . SER A 1 98 ? -3.598 -2.785 -6.32 1 98.38 98 SER A N 1
ATOM 724 C CA . SER A 1 98 ? -3.496 -3.867 -7.293 1 98.38 98 SER A CA 1
ATOM 725 C C . SER A 1 98 ? -3.729 -5.223 -6.637 1 98.38 98 SER A C 1
ATOM 727 O O . SER A 1 98 ? -4.34 -6.113 -7.234 1 98.38 98 SER A O 1
ATOM 729 N N . ALA A 1 99 ? -3.193 -5.379 -5.438 1 98.5 99 ALA A N 1
ATOM 730 C CA . ALA A 1 99 ? -3.406 -6.629 -4.715 1 98.5 99 ALA A CA 1
ATOM 731 C C . ALA A 1 99 ? -4.895 -6.891 -4.492 1 98.5 99 ALA A C 1
ATOM 733 O O . ALA A 1 99 ? -5.355 -8.023 -4.617 1 98.5 99 ALA A O 1
ATOM 734 N N . PHE A 1 100 ? -5.637 -5.824 -4.211 1 97.75 100 PHE A N 1
ATOM 735 C CA . PHE A 1 100 ? -7.074 -5.961 -3.994 1 97.75 100 PHE A CA 1
ATOM 736 C C . PHE A 1 100 ? -7.773 -6.422 -5.266 1 97.75 100 PHE A C 1
ATOM 738 O O . PHE A 1 100 ? -8.469 -7.438 -5.262 1 97.75 100 PHE A O 1
ATOM 745 N N . VAL A 1 101 ? -7.531 -5.699 -6.344 1 97.88 101 VAL A N 1
ATOM 746 C CA . VAL A 1 101 ? -8.172 -6.02 -7.617 1 97.88 101 VAL A CA 1
ATOM 747 C C . VAL A 1 101 ? -7.773 -7.426 -8.055 1 97.88 101 VAL A C 1
ATOM 749 O O . VAL A 1 101 ? -8.625 -8.211 -8.477 1 97.88 101 VAL A O 1
ATOM 752 N N . ALA A 1 102 ? -6.488 -7.754 -7.914 1 98.62 102 ALA A N 1
ATOM 753 C CA . ALA A 1 102 ? -5.973 -9.055 -8.336 1 98.62 102 ALA A CA 1
ATOM 754 C C . ALA A 1 102 ? -6.566 -10.18 -7.5 1 98.62 102 ALA A C 1
ATOM 756 O O . ALA A 1 102 ? -6.949 -11.227 -8.039 1 98.62 102 ALA A O 1
ATOM 757 N N . SER A 1 103 ? -6.66 -9.969 -6.18 1 98.31 103 SER A N 1
ATOM 758 C CA . SER A 1 103 ? -7.191 -11 -5.289 1 98.31 103 SER A CA 1
ATOM 759 C C . SER A 1 103 ? -8.664 -11.281 -5.586 1 98.31 103 SER A C 1
ATOM 761 O O . SER A 1 103 ? -9.07 -12.438 -5.66 1 98.31 103 SER A O 1
ATOM 763 N N . VAL A 1 104 ? -9.43 -10.219 -5.727 1 96.81 104 VAL A N 1
ATOM 764 C CA . VAL A 1 104 ? -10.852 -10.375 -6.027 1 96.81 104 VAL A CA 1
ATOM 765 C C . VAL A 1 104 ? -11.023 -11.078 -7.371 1 96.81 104 VAL A C 1
ATOM 767 O O . VAL A 1 104 ? -11.82 -12.008 -7.492 1 96.81 104 VAL A O 1
ATOM 770 N N . SER A 1 105 ? -10.25 -10.68 -8.367 1 97.81 105 SER A N 1
ATOM 771 C CA . SER A 1 105 ? -10.328 -11.258 -9.703 1 97.81 105 SER A CA 1
ATOM 772 C C . SER A 1 105 ? -9.922 -12.727 -9.688 1 97.81 105 SER A C 1
ATOM 774 O O . SER A 1 105 ? -10.586 -13.57 -10.289 1 97.81 105 SER A O 1
ATOM 776 N N . ALA A 1 106 ? -8.805 -13.039 -9 1 98.06 106 ALA A N 1
ATOM 777 C CA . ALA A 1 106 ? -8.344 -14.422 -8.875 1 98.06 106 ALA A CA 1
ATOM 778 C C . ALA A 1 106 ? -9.383 -15.289 -8.18 1 98.06 106 ALA A C 1
ATOM 780 O O . ALA A 1 106 ? -9.641 -16.422 -8.602 1 98.06 106 ALA A O 1
ATOM 781 N N . GLY A 1 107 ? -9.969 -14.742 -7.117 1 96.69 107 GLY A N 1
ATOM 782 C CA . GLY A 1 107 ? -11.016 -15.445 -6.395 1 96.69 107 GLY A CA 1
ATOM 783 C C . GLY A 1 107 ? -12.219 -15.773 -7.258 1 96.69 107 GLY A C 1
ATOM 784 O O . GLY A 1 107 ? -12.938 -16.734 -6.984 1 96.69 107 GLY A O 1
ATOM 785 N N . ASN A 1 108 ? -12.414 -14.977 -8.305 1 95.94 108 ASN A N 1
ATOM 786 C CA . ASN A 1 108 ? -13.516 -15.18 -9.242 1 95.94 108 ASN A CA 1
ATOM 787 C C . ASN A 1 108 ? -13.117 -16.109 -10.375 1 95.94 108 ASN A C 1
ATOM 789 O O . ASN A 1 108 ? -13.875 -16.297 -11.336 1 95.94 108 ASN A O 1
ATOM 793 N N . GLY A 1 109 ? -11.891 -16.594 -10.32 1 96.19 109 GLY A N 1
ATOM 794 C CA . GLY A 1 109 ? -11.477 -17.641 -11.227 1 96.19 109 GLY A CA 1
ATOM 795 C C . GLY A 1 109 ? -10.789 -17.109 -12.477 1 96.19 109 GLY A C 1
ATOM 796 O O . GLY A 1 109 ? -10.562 -17.859 -13.43 1 96.19 109 GLY A O 1
ATOM 797 N N . MET A 1 110 ? -10.453 -15.922 -12.508 1 96.69 110 MET A N 1
ATOM 798 C CA . MET A 1 110 ? -9.781 -15.352 -13.68 1 96.69 110 MET A CA 1
ATOM 799 C C . MET A 1 110 ? -8.344 -15.844 -13.766 1 96.69 110 MET A C 1
ATOM 801 O O . MET A 1 110 ? -7.691 -16.062 -12.742 1 96.69 110 MET A O 1
ATOM 805 N N . ASP A 1 111 ? -7.883 -15.953 -14.953 1 96.69 111 ASP A N 1
ATOM 806 C CA . ASP A 1 111 ? -6.48 -16.297 -15.133 1 96.69 111 ASP A CA 1
ATOM 807 C C . ASP A 1 111 ? -5.594 -15.055 -15.133 1 96.69 111 ASP A C 1
ATOM 809 O O . ASP A 1 111 ? -6.094 -13.938 -15.008 1 96.69 111 ASP A O 1
ATOM 813 N N . VAL A 1 112 ? -4.289 -15.18 -15.211 1 97.56 112 VAL A N 1
ATOM 814 C CA . VAL A 1 112 ? -3.324 -14.109 -15.008 1 97.56 112 VAL A CA 1
ATOM 815 C C . VAL A 1 112 ? -3.518 -13.031 -16.078 1 97.56 112 VAL A C 1
ATOM 817 O O . VAL A 1 112 ? -3.475 -11.836 -15.766 1 97.56 112 VAL A O 1
ATOM 820 N N . ALA A 1 113 ? -3.705 -13.469 -17.312 1 96.56 113 ALA A N 1
ATOM 821 C CA . ALA A 1 113 ? -3.891 -12.508 -18.391 1 96.56 113 ALA A CA 1
ATOM 822 C C . ALA A 1 113 ? -5.145 -11.672 -18.172 1 96.56 113 ALA A C 1
ATOM 824 O O . ALA A 1 113 ? -5.129 -10.453 -18.375 1 96.56 113 ALA A O 1
ATOM 825 N N . GLN A 1 114 ? -6.207 -12.281 -17.766 1 97.81 114 GLN A N 1
ATOM 826 C CA . GLN A 1 114 ? -7.453 -11.586 -17.453 1 97.81 114 GLN A CA 1
ATOM 827 C C . GLN A 1 114 ? -7.273 -10.617 -16.297 1 97.81 114 GLN A C 1
ATOM 829 O O . GLN A 1 114 ? -7.785 -9.5 -16.328 1 97.81 114 GLN A O 1
ATOM 834 N N . ILE A 1 115 ? -6.559 -11.047 -15.289 1 98.56 115 ILE A N 1
ATOM 835 C CA . ILE A 1 115 ? -6.328 -10.234 -14.102 1 98.56 115 ILE A CA 1
ATOM 836 C C . ILE A 1 115 ? -5.527 -8.984 -14.477 1 98.56 115 ILE A C 1
ATOM 838 O O . ILE A 1 115 ? -5.855 -7.879 -14.047 1 98.56 115 ILE A O 1
ATOM 842 N N . VAL A 1 116 ? -4.527 -9.133 -15.297 1 98.25 116 VAL A N 1
ATOM 843 C CA . VAL A 1 116 ? -3.697 -8.008 -15.719 1 98.25 116 VAL A CA 1
ATOM 844 C C . VAL A 1 116 ? -4.547 -7.004 -16.5 1 98.25 116 VAL A C 1
ATOM 846 O O . VAL A 1 116 ? -4.391 -5.789 -16.328 1 98.25 116 VAL A O 1
ATOM 849 N N . GLU A 1 117 ? -5.434 -7.52 -17.281 1 98 117 GLU A N 1
ATOM 850 C CA . GLU A 1 117 ? -6.336 -6.633 -18.016 1 98 117 GLU A CA 1
ATOM 851 C C . GLU A 1 117 ? -7.23 -5.852 -17.062 1 98 117 GLU A C 1
ATOM 853 O O . GLU A 1 117 ? -7.453 -4.652 -17.25 1 98 117 GLU A O 1
ATOM 858 N N . GLN A 1 118 ? -7.727 -6.523 -16.016 1 98.06 118 GLN A N 1
ATOM 859 C CA . GLN A 1 118 ? -8.531 -5.852 -15 1 98.06 118 GLN A CA 1
ATOM 860 C C . GLN A 1 118 ? -7.723 -4.77 -14.289 1 98.06 118 GLN A C 1
ATOM 862 O O . GLN A 1 118 ? -8.234 -3.688 -14.008 1 98.06 118 GLN A O 1
ATOM 867 N N . LEU A 1 119 ? -6.508 -5.043 -14.055 1 98.31 119 LEU A N 1
ATOM 868 C CA . LEU A 1 119 ? -5.625 -4.117 -13.344 1 98.31 119 LEU A CA 1
ATOM 869 C C . LEU A 1 119 ? -5.375 -2.865 -14.18 1 98.31 119 LEU A C 1
ATOM 871 O O . LEU A 1 119 ? -5.312 -1.758 -13.648 1 98.31 119 LEU A O 1
ATOM 875 N N . LYS A 1 120 ? -5.301 -3.051 -15.469 1 97.5 120 LYS A N 1
ATOM 876 C CA . LYS A 1 120 ? -5.055 -1.928 -16.359 1 97.5 120 LYS A CA 1
ATOM 877 C C . LYS A 1 120 ? -6.266 -1.002 -16.438 1 97.5 120 LYS A C 1
ATOM 879 O O . LYS A 1 120 ? -6.129 0.191 -16.719 1 97.5 120 LYS A O 1
ATOM 884 N N . MET A 1 121 ? -7.395 -1.561 -16.094 1 94.56 121 MET A N 1
ATOM 885 C CA . MET A 1 121 ? -8.641 -0.802 -16.203 1 94.56 121 MET A CA 1
ATOM 886 C C . MET A 1 121 ? -8.977 -0.137 -14.867 1 94.56 121 MET A C 1
ATOM 888 O O . MET A 1 121 ? -9.828 0.755 -14.812 1 94.56 121 MET A O 1
ATOM 892 N N . ALA A 1 122 ? -8.359 -0.664 -14.016 1 85.5 122 ALA A N 1
ATOM 893 C CA . ALA A 1 122 ? -8.664 -0.179 -12.672 1 85.5 122 ALA A CA 1
ATOM 894 C C . ALA A 1 122 ? -7.848 1.065 -12.336 1 85.5 122 ALA A C 1
ATOM 896 O O . ALA A 1 122 ? -6.867 1.373 -13.016 1 85.5 122 ALA A O 1
ATOM 897 N N . MET B 1 1 ? 8.195 26.641 14.055 1 47.19 1 MET B N 1
ATOM 898 C CA . MET B 1 1 ? 7.309 25.5 13.789 1 47.19 1 MET B CA 1
ATOM 899 C C . MET B 1 1 ? 7.395 25.078 12.328 1 47.19 1 MET B C 1
ATOM 901 O O . MET B 1 1 ? 7.352 25.906 11.43 1 47.19 1 MET B O 1
ATOM 905 N N . SER B 1 2 ? 7.898 23.812 11.945 1 63.16 2 SER B N 1
ATOM 906 C CA . SER B 1 2 ? 8.305 23.531 10.57 1 63.16 2 SER B CA 1
ATOM 907 C C . SER B 1 2 ? 7.105 23.562 9.625 1 63.16 2 SER B C 1
ATOM 909 O O . SER B 1 2 ? 6.023 23.078 9.977 1 63.16 2 SER B O 1
ATOM 911 N N . ASP B 1 3 ? 7.023 24.453 8.727 1 86.88 3 ASP B N 1
ATOM 912 C CA . ASP B 1 3 ? 6.023 24.703 7.691 1 86.88 3 ASP B CA 1
ATOM 913 C C . ASP B 1 3 ? 5.891 23.5 6.754 1 86.88 3 ASP B C 1
ATOM 915 O O . ASP B 1 3 ? 5.43 23.656 5.617 1 86.88 3 ASP B O 1
ATOM 919 N N . ILE B 1 4 ? 6.332 22.328 7.41 1 95.12 4 ILE B N 1
ATOM 920 C CA . ILE B 1 4 ? 6.352 21.172 6.52 1 95.12 4 ILE B CA 1
ATOM 921 C C . ILE B 1 4 ? 4.988 20.469 6.547 1 95.12 4 ILE B C 1
ATOM 923 O O . ILE B 1 4 ? 4.375 20.344 7.605 1 95.12 4 ILE B O 1
ATOM 927 N N . VAL B 1 5 ? 4.52 20.094 5.348 1 98.25 5 VAL B N 1
ATOM 928 C CA . VAL B 1 5 ? 3.268 19.344 5.262 1 98.25 5 VAL B CA 1
ATOM 929 C C . VAL B 1 5 ? 3.453 17.953 5.875 1 98.25 5 VAL B C 1
ATOM 931 O O . VAL B 1 5 ? 4.371 17.219 5.496 1 98.25 5 VAL B O 1
ATOM 934 N N . GLU B 1 6 ? 2.619 17.625 6.797 1 98.56 6 GLU B N 1
ATOM 935 C CA . GLU B 1 6 ? 2.67 16.312 7.43 1 98.56 6 GLU B CA 1
ATOM 936 C C . GLU B 1 6 ? 1.67 15.344 6.789 1 98.56 6 GLU B C 1
ATOM 938 O O . GLU B 1 6 ? 0.719 15.781 6.133 1 98.56 6 GLU B O 1
ATOM 943 N N . LEU B 1 7 ? 1.945 14.125 6.965 1 98.81 7 LEU B N 1
ATOM 944 C CA . LEU B 1 7 ? 1.065 13.141 6.34 1 98.81 7 LEU B CA 1
ATOM 945 C C . LEU B 1 7 ? 0.251 12.398 7.395 1 98.81 7 LEU B C 1
ATOM 947 O O . LEU B 1 7 ? 0.741 12.141 8.5 1 98.81 7 LEU B O 1
ATOM 951 N N . ILE B 1 8 ? -0.94 12.055 7.031 1 98.81 8 ILE B N 1
ATOM 952 C CA . ILE B 1 8 ? -1.787 11.148 7.801 1 98.81 8 ILE B CA 1
ATOM 953 C C . ILE B 1 8 ? -2.145 9.93 6.953 1 98.81 8 ILE B C 1
ATOM 955 O O . ILE B 1 8 ? -2.775 10.062 5.898 1 98.81 8 ILE B O 1
ATOM 959 N N . ILE B 1 9 ? -1.755 8.781 7.383 1 98.81 9 ILE B N 1
ATOM 960 C CA . ILE B 1 9 ? -2.006 7.535 6.664 1 98.81 9 ILE B CA 1
ATOM 961 C C . ILE B 1 9 ? -3.219 6.828 7.262 1 98.81 9 ILE B C 1
ATOM 963 O O . ILE B 1 9 ? -3.193 6.418 8.422 1 98.81 9 ILE B O 1
ATOM 967 N N . VAL B 1 10 ? -4.258 6.727 6.516 1 98.5 10 VAL B N 1
ATOM 968 C CA . VAL B 1 10 ? -5.492 6.051 6.902 1 98.5 10 VAL B CA 1
ATOM 969 C C . VAL B 1 10 ? -5.59 4.707 6.188 1 98.5 10 VAL B C 1
ATOM 971 O O . VAL B 1 10 ? -5.719 4.652 4.965 1 98.5 10 VAL B O 1
ATOM 974 N N . SER B 1 11 ? -5.539 3.654 6.91 1 97.94 11 SER B N 1
ATOM 975 C CA . SER B 1 11 ? -5.582 2.314 6.336 1 97.94 11 SER B CA 1
ATOM 976 C C . SER B 1 11 ? -6.402 1.367 7.203 1 97.94 11 SER B C 1
ATOM 978 O O . SER B 1 11 ? -6.457 1.525 8.422 1 97.94 11 SER B O 1
ATOM 980 N N . HIS B 1 12 ? -7.07 0.35 6.645 1 97.06 12 HIS B N 1
ATOM 981 C CA . HIS B 1 12 ? -7.734 -0.721 7.379 1 97.06 12 HIS B CA 1
ATOM 982 C C . HIS B 1 12 ? -6.738 -1.523 8.203 1 97.06 12 HIS B C 1
ATOM 984 O O . HIS B 1 12 ? -7.102 -2.115 9.227 1 97.06 12 HIS B O 1
ATOM 990 N N . SER B 1 13 ? -5.559 -1.524 7.68 1 97.25 13 SER B N 1
ATOM 991 C CA . SER B 1 13 ? -4.52 -2.369 8.258 1 97.25 13 SER B CA 1
ATOM 992 C C . SER B 1 13 ? -3.48 -1.536 9.008 1 97.25 13 SER B C 1
ATOM 994 O O . SER B 1 13 ? -2.781 -0.721 8.398 1 97.25 13 SER B O 1
ATOM 996 N N . ALA B 1 14 ? -3.307 -1.754 10.273 1 97.12 14 ALA B N 1
ATOM 997 C CA . ALA B 1 14 ? -2.266 -1.092 11.055 1 97.12 14 ALA B CA 1
ATOM 998 C C . ALA B 1 14 ? -0.878 -1.417 10.508 1 97.12 14 ALA B C 1
ATOM 1000 O O . ALA B 1 14 ? 0 -0.552 10.469 1 97.12 14 ALA B O 1
ATOM 1001 N N . LYS B 1 15 ? -0.696 -2.607 10.039 1 97.5 15 LYS B N 1
ATOM 1002 C CA . LYS B 1 15 ? 0.6 -3.033 9.523 1 97.5 15 LYS B CA 1
ATOM 1003 C C . LYS B 1 15 ? 0.969 -2.254 8.266 1 97.5 15 LYS B C 1
ATOM 1005 O O . LYS B 1 15 ? 2.113 -1.819 8.109 1 97.5 15 LYS B O 1
ATOM 1010 N N . ILE B 1 16 ? 0.022 -2.098 7.367 1 98.25 16 ILE B N 1
ATOM 1011 C CA . ILE B 1 16 ? 0.285 -1.348 6.145 1 98.25 16 ILE B CA 1
ATOM 1012 C C . ILE B 1 16 ? 0.717 0.074 6.492 1 98.25 16 ILE B C 1
ATOM 1014 O O . ILE B 1 16 ? 1.723 0.568 5.977 1 98.25 16 ILE B O 1
ATOM 1018 N N . ALA B 1 17 ? 0.007 0.693 7.406 1 98.25 17 ALA B N 1
ATOM 1019 C CA . ALA B 1 17 ? 0.308 2.07 7.789 1 98.25 17 ALA B CA 1
ATOM 1020 C C . ALA B 1 17 ? 1.675 2.168 8.461 1 98.25 17 ALA B C 1
ATOM 1022 O O . ALA B 1 17 ? 2.467 3.059 8.141 1 98.25 17 ALA B O 1
ATOM 1023 N N . GLU B 1 18 ? 1.938 1.284 9.359 1 97.81 18 GLU B N 1
ATOM 1024 C CA . GLU B 1 18 ? 3.23 1.271 10.031 1 97.81 18 GLU B CA 1
ATOM 1025 C C . GLU B 1 18 ? 4.367 1.02 9.047 1 97.81 18 GLU B C 1
ATOM 1027 O O . GLU B 1 18 ? 5.438 1.619 9.156 1 97.81 18 GLU B O 1
ATOM 1032 N N . GLY B 1 19 ? 4.113 0.127 8.141 1 97.88 19 GLY B N 1
ATOM 1033 C CA . GLY B 1 19 ? 5.098 -0.13 7.102 1 97.88 19 GLY B CA 1
ATOM 1034 C C . GLY B 1 19 ? 5.402 1.091 6.254 1 97.88 19 GLY B C 1
ATOM 1035 O O . GLY B 1 19 ? 6.559 1.348 5.918 1 97.88 19 GLY B O 1
ATOM 1036 N N . ILE B 1 20 ? 4.379 1.79 5.887 1 98.44 20 ILE B N 1
ATOM 1037 C CA . ILE B 1 20 ? 4.551 3.02 5.121 1 98.44 20 ILE B CA 1
ATOM 1038 C C . ILE B 1 20 ? 5.395 4.012 5.922 1 98.44 20 ILE B C 1
ATOM 1040 O O . ILE B 1 20 ? 6.324 4.617 5.387 1 98.44 20 ILE B O 1
ATOM 1044 N N . GLN B 1 21 ? 5.074 4.145 7.16 1 98.31 21 GLN B N 1
ATOM 1045 C CA . GLN B 1 21 ? 5.816 5.074 8.008 1 98.31 21 GLN B CA 1
ATOM 1046 C C . GLN B 1 21 ? 7.293 4.691 8.078 1 98.31 21 GLN B C 1
ATOM 1048 O O . GLN B 1 21 ? 8.172 5.547 7.934 1 98.31 21 GLN B O 1
ATOM 1053 N N . ASP B 1 22 ? 7.555 3.412 8.312 1 97.44 22 ASP B N 1
ATOM 1054 C CA . ASP B 1 22 ? 8.938 2.938 8.367 1 97.44 22 ASP B CA 1
ATOM 1055 C C . ASP B 1 22 ? 9.664 3.211 7.051 1 97.44 22 ASP B C 1
ATOM 1057 O O . ASP B 1 22 ? 10.812 3.654 7.051 1 97.44 22 ASP B O 1
ATOM 1061 N N . LEU B 1 23 ? 9.023 2.91 5.953 1 97 23 LEU B N 1
ATOM 1062 C CA . LEU B 1 23 ? 9.617 3.078 4.633 1 97 23 LEU B CA 1
ATOM 1063 C C . LEU B 1 23 ? 9.938 4.543 4.363 1 97 23 LEU B C 1
ATOM 1065 O O . LEU B 1 23 ? 11.023 4.867 3.875 1 97 23 LEU B O 1
ATOM 1069 N N . MET B 1 24 ? 8.992 5.418 4.695 1 97.19 24 MET B N 1
ATOM 1070 C CA . MET B 1 24 ? 9.195 6.84 4.422 1 97.19 24 MET B CA 1
ATOM 1071 C C . MET B 1 24 ? 10.273 7.422 5.328 1 97.19 24 MET B C 1
ATOM 1073 O O . MET B 1 24 ? 10.969 8.367 4.949 1 97.19 24 MET B O 1
ATOM 1077 N N . LYS B 1 25 ? 10.383 6.871 6.547 1 95.88 25 LYS B N 1
ATOM 1078 C CA . LYS B 1 25 ? 11.445 7.312 7.445 1 95.88 25 LYS B CA 1
ATOM 1079 C C . LYS B 1 25 ? 12.82 7.133 6.805 1 95.88 25 LYS B C 1
ATOM 1081 O O . LYS B 1 25 ? 13.734 7.922 7.055 1 95.88 25 LYS B O 1
ATOM 1086 N N . GLU B 1 26 ? 12.93 6.117 5.988 1 92.31 26 GLU B N 1
ATOM 1087 C CA . GLU B 1 26 ? 14.18 5.863 5.285 1 92.31 26 GLU B CA 1
ATOM 1088 C C . GLU B 1 26 ? 14.336 6.789 4.082 1 92.31 26 GLU B C 1
ATOM 1090 O O . GLU B 1 26 ? 15.461 7.152 3.713 1 92.31 26 GLU B O 1
ATOM 1095 N N . MET B 1 27 ? 13.227 7.223 3.486 1 88.88 27 MET B N 1
ATOM 1096 C CA . MET B 1 27 ? 13.273 7.938 2.215 1 88.88 27 MET B CA 1
ATOM 1097 C C . MET B 1 27 ? 13.148 9.445 2.434 1 88.88 27 MET B C 1
ATOM 1099 O O . MET B 1 27 ? 13.734 10.234 1.693 1 88.88 27 MET B O 1
ATOM 1103 N N . ALA B 1 28 ? 12.367 9.836 3.336 1 91.69 28 ALA B N 1
ATOM 1104 C CA . ALA B 1 28 ? 12.094 11.227 3.688 1 91.69 28 ALA B CA 1
ATOM 1105 C C . ALA B 1 28 ? 11.953 11.391 5.199 1 91.69 28 ALA B C 1
ATOM 1107 O O . ALA B 1 28 ? 10.859 11.656 5.699 1 91.69 28 ALA B O 1
ATOM 1108 N N . PRO B 1 29 ? 13.086 11.352 5.891 1 93.12 29 PRO B N 1
ATOM 1109 C CA . PRO B 1 29 ? 13.047 11.25 7.352 1 93.12 29 PRO B CA 1
ATOM 1110 C C . PRO B 1 29 ? 12.539 12.531 8.016 1 93.12 29 PRO B C 1
ATOM 1112 O O . PRO B 1 29 ? 12.133 12.5 9.18 1 93.12 29 PRO B O 1
ATOM 1115 N N . SER B 1 30 ? 12.43 13.578 7.301 1 94.12 30 SER B N 1
ATOM 1116 C CA . SER B 1 30 ? 12.086 14.852 7.938 1 94.12 30 SER B CA 1
ATOM 1117 C C . SER B 1 30 ? 10.586 15.086 7.93 1 94.12 30 SER B C 1
ATOM 1119 O O . SER B 1 30 ? 10.102 16.062 8.508 1 94.12 30 SER B O 1
ATOM 1121 N N . VAL B 1 31 ? 9.828 14.219 7.34 1 97.5 31 VAL B N 1
ATOM 1122 C CA . VAL B 1 31 ? 8.391 14.438 7.188 1 97.5 31 VAL B CA 1
ATOM 1123 C C . VAL B 1 31 ? 7.633 13.625 8.234 1 97.5 31 VAL B C 1
ATOM 1125 O O . VAL B 1 31 ? 7.629 12.391 8.188 1 97.5 31 VAL B O 1
ATOM 1128 N N . PRO B 1 32 ? 6.973 14.242 9.172 1 98 32 PRO B N 1
ATOM 1129 C CA . PRO B 1 32 ? 6.176 13.492 10.141 1 98 32 PRO B CA 1
ATOM 1130 C C . PRO B 1 32 ? 4.988 12.781 9.508 1 98 32 PRO B C 1
ATOM 1132 O O . PRO B 1 32 ? 4.309 13.344 8.648 1 98 32 PRO B O 1
ATOM 1135 N N . ILE B 1 33 ? 4.82 11.586 9.93 1 98.69 33 ILE B N 1
ATOM 1136 C CA . ILE B 1 33 ? 3.688 10.789 9.469 1 98.69 33 ILE B CA 1
ATOM 1137 C C . ILE B 1 33 ? 2.863 10.328 10.672 1 98.69 33 ILE B C 1
ATOM 1139 O O . ILE B 1 33 ? 3.402 9.742 11.609 1 98.69 33 ILE B O 1
ATOM 1143 N N . HIS B 1 34 ? 1.627 10.617 10.633 1 98.62 34 HIS B N 1
ATOM 1144 C CA . HIS B 1 34 ? 0.667 10.195 11.648 1 98.62 34 HIS B CA 1
ATOM 1145 C C . HIS B 1 34 ? -0.206 9.047 11.141 1 98.62 34 HIS B C 1
ATOM 1147 O O . HIS B 1 34 ? -0.616 9.047 9.977 1 98.62 34 HIS B O 1
ATOM 1153 N N . LEU B 1 35 ? -0.454 8.148 12.047 1 98.25 35 LEU B N 1
ATOM 1154 C CA . LEU B 1 35 ? -1.174 6.953 11.617 1 98.25 35 LEU B CA 1
ATOM 1155 C C . LEU B 1 35 ? -2.594 6.945 12.172 1 98.25 35 LEU B C 1
ATOM 1157 O O . LEU B 1 35 ? -2.805 7.23 13.352 1 98.25 35 LEU B O 1
ATOM 1161 N N . ALA B 1 36 ? -3.518 6.707 11.344 1 97.38 36 ALA B N 1
ATOM 1162 C CA . ALA B 1 36 ? -4.902 6.383 11.672 1 97.38 36 ALA B CA 1
ATOM 1163 C C . ALA B 1 36 ? -5.336 5.082 11 1 97.38 36 ALA B C 1
ATOM 1165 O O . ALA B 1 36 ? -6.016 5.105 9.977 1 97.38 36 ALA B O 1
ATOM 1166 N N . SER B 1 37 ? -4.984 3.971 11.617 1 95.94 37 SER B N 1
ATOM 1167 C CA . SER B 1 37 ? -5.125 2.686 10.938 1 95.94 37 SER B CA 1
ATOM 1168 C C . SER B 1 37 ? -5.52 1.585 11.922 1 95.94 37 SER B C 1
ATOM 1170 O O . SER B 1 37 ? -5.113 1.605 13.086 1 95.94 37 SER B O 1
ATOM 1172 N N . GLY B 1 38 ? -6.305 0.68 11.359 1 94.06 38 GLY B N 1
ATOM 1173 C CA . GLY B 1 38 ? -6.777 -0.406 12.203 1 94.06 38 GLY B CA 1
ATOM 1174 C C . GLY B 1 38 ? -7.758 0.049 13.273 1 94.06 38 GLY B C 1
ATOM 1175 O O . GLY B 1 38 ? -7.965 1.249 13.461 1 94.06 38 GLY B O 1
ATOM 1176 N N . LEU B 1 39 ? -8.391 -0.901 13.867 1 94 39 LEU B N 1
ATOM 1177 C CA . LEU B 1 39 ? -9.266 -0.614 15 1 94 39 LEU B CA 1
ATOM 1178 C C . LEU B 1 39 ? -8.5 -0.737 16.312 1 94 39 LEU B C 1
ATOM 1180 O O . LEU B 1 39 ? -7.312 -1.056 16.328 1 94 39 LEU B O 1
ATOM 1184 N N . GLU B 1 40 ? -9.188 -0.399 17.297 1 89.5 40 GLU B N 1
ATOM 1185 C CA . GLU B 1 40 ? -8.547 -0.351 18.609 1 89.5 40 GLU B CA 1
ATOM 1186 C C . GLU B 1 40 ? -7.973 -1.711 19 1 89.5 40 GLU B C 1
ATOM 1188 O O . GLU B 1 40 ? -6.914 -1.788 19.625 1 89.5 40 GLU B O 1
ATOM 1193 N N . ASP B 1 41 ? -8.617 -2.809 18.531 1 91.62 41 ASP B N 1
ATOM 1194 C CA . ASP B 1 41 ? -8.188 -4.148 18.922 1 91.62 41 ASP B CA 1
ATOM 1195 C C . ASP B 1 41 ? -7.195 -4.719 17.906 1 91.62 41 ASP B C 1
ATOM 1197 O O . ASP B 1 41 ? -6.82 -5.891 17.984 1 91.62 41 ASP B O 1
ATOM 1201 N N . GLY B 1 42 ? -6.805 -3.916 16.969 1 88.75 42 GLY B N 1
ATOM 1202 C CA . GLY B 1 42 ? -5.812 -4.328 15.984 1 88.75 42 GLY B CA 1
ATOM 1203 C C . GLY B 1 42 ? -6.426 -4.988 14.758 1 88.75 42 GLY B C 1
ATOM 1204 O O . GLY B 1 42 ? -5.715 -5.32 13.805 1 88.75 42 GLY B O 1
ATOM 1205 N N . SER B 1 43 ? -7.758 -5.176 14.828 1 94.31 43 SER B N 1
ATOM 1206 C CA . SER B 1 43 ? -8.422 -5.805 13.688 1 94.31 43 SER B CA 1
ATOM 1207 C C . SER B 1 43 ? -8.5 -4.855 12.5 1 94.31 43 SER B C 1
ATOM 1209 O O . SER B 1 43 ? -8.289 -3.648 12.648 1 94.31 43 SER B O 1
ATOM 1211 N N . ILE B 1 44 ? -8.727 -5.418 11.359 1 95.31 44 ILE B N 1
ATOM 1212 C CA . ILE B 1 44 ? -8.805 -4.691 10.102 1 95.31 44 ILE B CA 1
ATOM 1213 C C . ILE B 1 44 ? -10 -3.738 10.125 1 95.31 44 ILE B C 1
ATOM 1215 O O . ILE B 1 44 ? -11.117 -4.141 10.469 1 95.31 44 ILE B O 1
ATOM 1219 N N . GLY B 1 45 ? -9.75 -2.443 9.898 1 94.62 45 GLY B N 1
ATOM 1220 C CA . GLY B 1 45 ? -10.812 -1.447 9.867 1 94.62 45 GLY B CA 1
ATOM 1221 C C . GLY B 1 45 ? -10.297 -0.026 9.992 1 94.62 45 GLY B C 1
ATOM 1222 O O . GLY B 1 45 ? -9.086 0.195 10.109 1 94.62 45 GLY B O 1
ATOM 1223 N N . THR B 1 46 ? -11.133 0.933 9.844 1 95.75 46 THR B N 1
ATOM 1224 C CA . THR B 1 46 ? -10.828 2.35 10 1 95.75 46 THR B CA 1
ATOM 1225 C C . THR B 1 46 ? -11.867 3.033 10.891 1 95.75 46 THR B C 1
ATOM 1227 O O . THR B 1 46 ? -13.016 2.592 10.961 1 95.75 46 THR B O 1
ATOM 1230 N N . ASP B 1 47 ? -11.477 3.988 11.516 1 94.62 47 ASP B N 1
ATOM 1231 C CA . ASP B 1 47 ? -12.281 4.723 12.484 1 94.62 47 ASP B CA 1
ATOM 1232 C C . ASP B 1 47 ? -12.086 6.23 12.328 1 94.62 47 ASP B C 1
ATOM 1234 O O . ASP B 1 47 ? -10.977 6.738 12.469 1 94.62 47 ASP B O 1
ATOM 1238 N N . VAL B 1 48 ? -13.195 6.914 12.125 1 96.5 48 VAL B N 1
ATOM 1239 C CA . VAL B 1 48 ? -13.148 8.352 11.875 1 96.5 48 VAL B CA 1
ATOM 1240 C C . VAL B 1 48 ? -12.562 9.062 13.086 1 96.5 48 VAL B C 1
ATOM 1242 O O . VAL B 1 48 ? -11.836 10.055 12.938 1 96.5 48 VAL B O 1
ATOM 1245 N N . THR B 1 49 ? -12.875 8.586 14.258 1 96.44 49 THR B N 1
ATOM 1246 C CA . THR B 1 49 ? -12.375 9.211 15.477 1 96.44 49 THR B CA 1
ATOM 1247 C C . THR B 1 49 ? -10.844 9.195 15.5 1 96.44 49 THR B C 1
ATOM 1249 O O . THR B 1 49 ? -10.211 10.172 15.914 1 96.44 49 THR B O 1
ATOM 1252 N N . ARG B 1 50 ? -10.234 8.141 15.047 1 96.56 50 ARG B N 1
ATOM 1253 C CA . ARG B 1 50 ? -8.781 8.031 15 1 96.56 50 ARG B CA 1
ATOM 1254 C C . ARG B 1 50 ? -8.195 9 13.969 1 96.56 50 ARG B C 1
ATOM 1256 O O . ARG B 1 50 ? -7.105 9.539 14.172 1 96.56 50 ARG B O 1
ATOM 1263 N N . ILE B 1 51 ? -8.875 9.18 12.891 1 98.12 51 ILE B N 1
ATOM 1264 C CA . ILE B 1 51 ? -8.43 10.117 11.867 1 98.12 51 I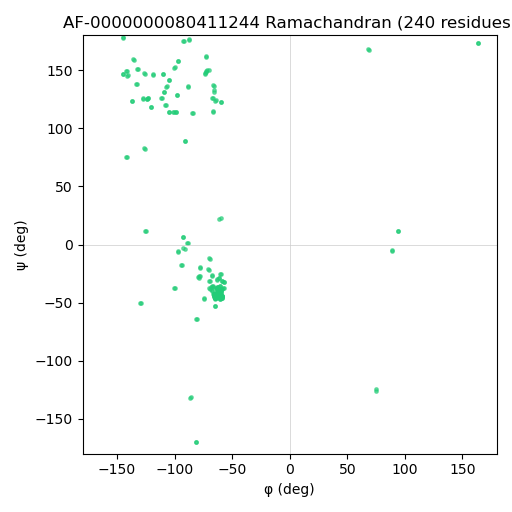LE B CA 1
ATOM 1265 C C . ILE B 1 51 ? -8.453 11.539 12.422 1 98.12 51 ILE B C 1
ATOM 1267 O O . ILE B 1 51 ? -7.496 12.297 12.242 1 98.12 51 ILE B O 1
ATOM 1271 N N . LEU B 1 52 ? -9.555 11.875 13.133 1 98.06 52 LEU B N 1
ATOM 1272 C CA . LEU B 1 52 ? -9.672 13.195 13.742 1 98.06 52 LEU B CA 1
ATOM 1273 C C . LEU B 1 52 ? -8.562 13.422 14.766 1 98.06 52 LEU B C 1
ATOM 1275 O O . LEU B 1 52 ? -7.996 14.508 14.844 1 98.06 52 LEU B O 1
ATOM 1279 N N . GLU B 1 53 ? -8.281 12.391 15.531 1 97.44 53 GLU B N 1
ATOM 1280 C CA . GLU B 1 53 ? -7.195 12.477 16.5 1 97.44 53 GLU B CA 1
ATOM 1281 C C . GLU B 1 53 ? -5.859 12.734 15.805 1 97.44 53 GLU B C 1
ATOM 1283 O O . GLU B 1 53 ? -5.039 13.508 16.297 1 97.44 53 GLU B O 1
ATOM 1288 N N . ALA B 1 54 ? -5.594 12.102 14.703 1 98.19 54 ALA B N 1
ATOM 1289 C CA . ALA B 1 54 ? -4.371 12.305 13.93 1 98.19 54 ALA B CA 1
ATOM 1290 C C . ALA B 1 54 ? -4.277 13.742 13.414 1 98.19 54 AL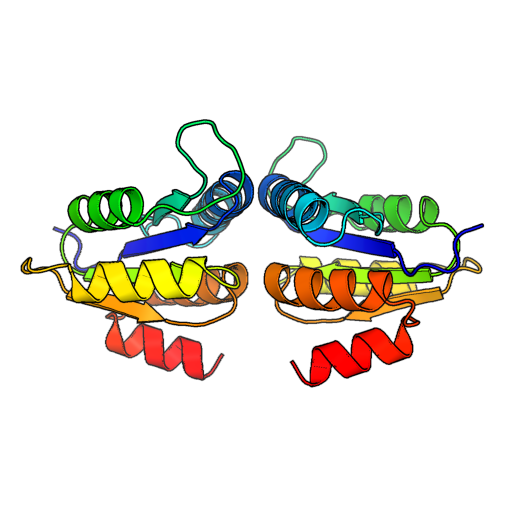A B C 1
ATOM 1292 O O . ALA B 1 54 ? -3.195 14.336 13.406 1 98.19 54 ALA B O 1
ATOM 1293 N N . ILE B 1 55 ? -5.418 14.289 12.945 1 98.12 55 ILE B N 1
ATOM 1294 C CA . ILE B 1 55 ? -5.449 15.672 12.469 1 98.12 55 ILE B CA 1
ATOM 1295 C C . ILE B 1 55 ? -5.039 16.609 13.602 1 98.12 55 ILE B C 1
ATOM 1297 O O . ILE B 1 55 ? -4.281 17.562 13.383 1 98.12 55 ILE B O 1
ATOM 1301 N N . GLU B 1 56 ? -5.504 16.328 14.75 1 97.06 56 GLU B N 1
ATOM 1302 C CA . GLU B 1 56 ? -5.211 17.172 15.898 1 97.06 56 GLU B CA 1
ATOM 1303 C C . GLU B 1 56 ? -3.717 17.188 16.203 1 97.06 56 GLU B C 1
ATOM 1305 O O . GLU B 1 56 ? -3.184 18.188 16.688 1 97.06 56 GLU B O 1
ATOM 1310 N N . ALA B 1 57 ? -3.08 16.141 15.922 1 97.19 57 ALA B N 1
ATOM 1311 C CA . ALA B 1 57 ? -1.662 15.984 16.25 1 97.19 57 ALA B CA 1
ATOM 1312 C C . ALA B 1 57 ? -0.79 16.75 15.25 1 97.19 57 ALA B C 1
ATOM 1314 O O . ALA B 1 57 ? 0.396 16.969 15.5 1 97.19 57 ALA B O 1
ATOM 1315 N N . VAL B 1 58 ? -1.304 17.094 14.078 1 97.56 58 VAL B N 1
ATOM 1316 C CA . VAL B 1 58 ? -0.577 17.812 13.039 1 97.56 58 VAL B CA 1
ATOM 1317 C C . VAL B 1 58 ? -0.365 19.266 13.469 1 97.56 58 VAL B C 1
ATOM 1319 O O . VAL B 1 58 ? -1.208 19.844 14.164 1 97.56 58 VAL B O 1
ATOM 1322 N N . ASP B 1 59 ? 0.696 19.859 13.023 1 96.06 59 ASP B N 1
ATOM 1323 C CA . ASP B 1 59 ? 1.009 21.234 13.422 1 96.06 59 ASP B CA 1
ATOM 1324 C C . ASP B 1 59 ? 0.207 22.234 12.594 1 96.06 59 ASP B C 1
ATOM 1326 O O . ASP B 1 59 ? -0.66 22.938 13.125 1 96.06 59 ASP B O 1
ATOM 1330 N N . LYS B 1 60 ? 0.433 22.297 11.289 1 96.62 60 LYS B N 1
ATOM 1331 C CA . LYS B 1 60 ? -0.177 23.344 10.477 1 96.62 60 LYS B CA 1
ATOM 1332 C C . LYS B 1 60 ? -0.882 22.766 9.258 1 96.62 60 LYS B C 1
ATOM 1334 O O . LYS B 1 60 ? -2.043 23.078 8.992 1 96.62 60 LYS B O 1
ATOM 1339 N N . GLU B 1 61 ? -0.238 21.906 8.461 1 97.5 61 GLU B N 1
ATOM 1340 C CA . GLU B 1 61 ? -0.761 21.391 7.207 1 97.5 61 GLU B CA 1
ATOM 1341 C C . GLU B 1 61 ? -0.59 19.875 7.129 1 97.5 61 GLU B C 1
ATOM 1343 O O . GLU B 1 61 ? 0.447 19.344 7.527 1 97.5 61 GLU B O 1
ATOM 1348 N N . ALA B 1 62 ? -1.651 19.297 6.621 1 98.25 62 ALA B N 1
ATOM 1349 C CA . ALA B 1 62 ? -1.585 17.844 6.5 1 98.25 62 ALA B CA 1
ATOM 1350 C C . ALA B 1 62 ? -2.227 17.375 5.199 1 98.25 62 ALA B C 1
ATOM 1352 O O . ALA B 1 62 ? -3.158 18 4.691 1 98.25 62 ALA B O 1
ATOM 1353 N N . LEU B 1 63 ? -1.665 16.375 4.699 1 98.81 63 LEU B N 1
ATOM 1354 C CA . LEU B 1 63 ? -2.275 15.609 3.613 1 98.81 63 LEU B CA 1
ATOM 1355 C C . LEU B 1 63 ? -2.676 14.211 4.086 1 98.81 63 LEU B C 1
ATOM 1357 O O . LEU B 1 63 ? -1.856 13.484 4.648 1 98.81 63 LEU B O 1
ATOM 1361 N N . ILE B 1 64 ? -3.936 13.859 3.883 1 98.81 64 ILE B N 1
ATOM 1362 C CA . ILE B 1 64 ? -4.465 12.555 4.262 1 98.81 64 ILE B CA 1
ATOM 1363 C C . ILE B 1 64 ? -4.473 11.633 3.049 1 98.81 64 ILE B C 1
ATOM 1365 O O . ILE B 1 64 ? -4.945 12.008 1.975 1 98.81 64 ILE B O 1
ATOM 1369 N N . LEU B 1 65 ? -3.91 10.477 3.229 1 98.69 65 LEU B N 1
ATOM 1370 C CA . LEU B 1 65 ? -3.949 9.406 2.242 1 98.69 65 LEU B CA 1
ATOM 1371 C C . LEU B 1 65 ? -4.652 8.172 2.809 1 98.69 65 LEU B C 1
ATOM 1373 O O . LEU B 1 65 ? -4.5 7.855 3.99 1 98.69 65 LEU B O 1
ATOM 1377 N N . SER B 1 66 ? -5.352 7.438 1.965 1 98.25 66 SER B N 1
ATOM 1378 C CA . SER B 1 66 ? -6.078 6.258 2.424 1 98.25 66 SER B CA 1
ATOM 1379 C C . SER B 1 66 ? -5.887 5.086 1.469 1 98.25 66 SER B C 1
ATOM 1381 O O . SER B 1 66 ? -5.441 5.27 0.333 1 98.25 66 SER B O 1
ATOM 1383 N N . ASP B 1 67 ? -6.125 3.949 1.968 1 95.75 67 ASP B N 1
ATOM 1384 C CA . ASP B 1 67 ? -6.09 2.781 1.092 1 95.75 67 ASP B CA 1
ATOM 1385 C C . ASP B 1 67 ? -7.445 2.564 0.416 1 95.75 67 ASP B C 1
ATOM 1387 O O . ASP B 1 67 ? -8.047 3.51 -0.092 1 95.75 67 ASP B O 1
ATOM 1391 N N . ILE B 1 68 ? -7.984 1.466 0.397 1 89.56 68 ILE B N 1
ATOM 1392 C CA . ILE B 1 68 ? -9.102 1.135 -0.478 1 89.56 68 ILE B CA 1
ATOM 1393 C C . ILE B 1 68 ? -10.414 1.218 0.303 1 89.56 68 ILE B C 1
ATOM 1395 O O . ILE B 1 68 ? -10.422 1.085 1.529 1 89.56 68 ILE B O 1
ATOM 1399 N N . GLY B 1 69 ? -11.547 1.516 -0.432 1 87.69 69 GLY B N 1
ATOM 1400 C CA . GLY B 1 69 ? -12.891 1.302 0.074 1 87.69 69 GLY B CA 1
ATOM 1401 C C . GLY B 1 69 ? -13.312 2.328 1.11 1 87.69 69 GLY B C 1
ATOM 1402 O O . GLY B 1 69 ? -13.211 3.533 0.875 1 87.69 69 GLY B O 1
ATOM 1403 N N . SER B 1 70 ? -13.734 1.789 2.264 1 87.81 70 SER B N 1
ATOM 1404 C CA . SER B 1 70 ? -14.367 2.584 3.309 1 87.81 70 SER B CA 1
ATOM 1405 C C . SER B 1 70 ? -13.383 3.564 3.936 1 87.81 70 SER B C 1
ATOM 1407 O O . SER B 1 70 ? -13.781 4.57 4.523 1 87.81 70 SER B O 1
ATOM 1409 N N . ALA B 1 71 ? -12.141 3.191 3.854 1 93.12 71 ALA B N 1
ATOM 1410 C CA . ALA B 1 71 ? -11.125 4.102 4.387 1 93.12 71 ALA B CA 1
ATOM 1411 C C . ALA B 1 71 ? -11.211 5.465 3.705 1 93.12 71 ALA B C 1
ATOM 1413 O O . ALA B 1 71 ? -11.031 6.5 4.352 1 93.12 71 ALA B O 1
ATOM 1414 N N . THR B 1 72 ? -11.5 5.469 2.432 1 95.06 72 THR B N 1
ATOM 1415 C CA . THR B 1 72 ? -11.617 6.707 1.668 1 95.06 72 THR B CA 1
ATOM 1416 C C . THR B 1 72 ? -12.805 7.531 2.156 1 95.06 72 THR B C 1
ATOM 1418 O O . THR B 1 72 ? -12.68 8.734 2.387 1 95.06 72 THR B O 1
ATOM 1421 N N . MET B 1 73 ? -13.898 6.859 2.383 1 94.38 73 MET B N 1
ATOM 1422 C CA . MET B 1 73 ? -15.086 7.555 2.867 1 94.38 73 MET B CA 1
ATOM 1423 C C . MET B 1 73 ? -14.844 8.156 4.246 1 94.38 73 MET B C 1
ATOM 1425 O O . MET B 1 73 ? -15.219 9.305 4.504 1 94.38 73 MET B O 1
ATOM 1429 N N . ASN B 1 74 ? -14.234 7.406 5.148 1 96.94 74 ASN B N 1
ATOM 1430 C CA . ASN B 1 74 ? -13.953 7.879 6.5 1 96.94 74 ASN B CA 1
ATOM 1431 C C . ASN B 1 74 ? -12.992 9.07 6.488 1 96.94 74 ASN B C 1
ATOM 1433 O O . ASN B 1 74 ? -13.117 9.984 7.305 1 96.94 74 ASN B O 1
ATOM 1437 N N . ALA B 1 75 ? -12.016 9.039 5.598 1 97.62 75 ALA B N 1
ATOM 1438 C CA . ALA B 1 75 ? -11.086 10.156 5.465 1 97.62 75 ALA B CA 1
ATOM 1439 C C . ALA B 1 75 ? -11.805 11.422 5.023 1 97.62 75 ALA B C 1
ATOM 1441 O O . ALA B 1 75 ? -11.586 12.5 5.594 1 97.62 75 ALA B O 1
ATOM 1442 N N . GLU B 1 76 ? -12.656 11.227 4.02 1 97.19 76 GLU B N 1
ATOM 1443 C CA . GLU B 1 76 ? -13.43 12.367 3.533 1 97.19 76 GLU B CA 1
ATOM 1444 C C . GLU B 1 76 ? -14.328 12.93 4.633 1 97.19 76 GLU B C 1
ATOM 1446 O O . GLU B 1 76 ? -14.422 14.148 4.801 1 97.19 76 GLU B O 1
ATOM 1451 N N . LEU B 1 77 ? -14.992 12.055 5.34 1 97.25 77 LEU B N 1
ATOM 1452 C CA . LEU B 1 77 ? -15.867 12.445 6.438 1 97.25 77 LEU B CA 1
ATOM 1453 C C . LEU B 1 77 ? -15.102 13.219 7.5 1 97.25 77 LEU B C 1
ATOM 1455 O O . LEU B 1 77 ? -15.594 14.227 8.016 1 97.25 77 LEU B O 1
ATOM 1459 N N . ALA B 1 78 ? -13.922 12.734 7.848 1 97.81 78 ALA B N 1
ATOM 1460 C CA . ALA B 1 78 ? -13.086 13.383 8.859 1 97.81 78 ALA B CA 1
ATOM 1461 C C . ALA B 1 78 ? -12.734 14.812 8.438 1 97.81 78 ALA B C 1
ATOM 1463 O O . ALA B 1 78 ? -12.781 15.734 9.258 1 97.81 78 ALA B O 1
ATOM 1464 N N . VAL B 1 79 ? -12.328 14.977 7.18 1 97.62 79 VAL B N 1
ATOM 1465 C CA . VAL B 1 79 ? -11.984 16.297 6.672 1 97.62 79 VAL B CA 1
ATOM 1466 C C . VAL B 1 79 ? -13.195 17.234 6.793 1 97.62 79 VAL B C 1
ATOM 1468 O O . VAL B 1 79 ? -13.062 18.391 7.215 1 97.62 79 VAL B O 1
ATOM 1471 N N . ASP B 1 80 ? -14.336 16.766 6.43 1 97.5 80 ASP B N 1
ATOM 1472 C CA . ASP B 1 80 ? -15.57 17.547 6.484 1 97.5 80 ASP B CA 1
ATOM 1473 C C . ASP B 1 80 ? -15.914 17.938 7.922 1 97.5 80 ASP B C 1
ATOM 1475 O O . ASP B 1 80 ? -16.453 19.016 8.164 1 97.5 80 ASP B O 1
ATOM 1479 N N . MET B 1 81 ? -15.641 17.016 8.789 1 97.38 81 MET B N 1
ATOM 1480 C CA . MET B 1 81 ? -16.016 17.203 10.188 1 97.38 81 MET B CA 1
ATOM 1481 C C . MET B 1 81 ? -15.023 18.141 10.898 1 97.38 81 MET B C 1
ATOM 1483 O O . MET B 1 81 ? -15.336 18.688 11.953 1 97.38 81 MET B O 1
ATOM 1487 N N . TYR B 1 82 ? -13.828 18.125 10.375 1 97.38 82 TYR B N 1
ATOM 1488 C CA . TYR B 1 82 ? -12.805 18.938 11.031 1 97.38 82 TYR B CA 1
ATOM 1489 C C . TYR B 1 82 ? -13.125 20.422 10.93 1 97.38 82 TYR B C 1
ATOM 1491 O O . TYR B 1 82 ? -13.336 20.938 9.836 1 97.38 82 TYR B O 1
ATOM 1499 N N . GLU B 1 83 ? -13.062 21.172 12.016 1 94.62 83 GLU B N 1
ATOM 1500 C CA . GLU B 1 83 ? -13.43 22.578 12.07 1 94.62 83 GLU B CA 1
ATOM 1501 C C . GLU B 1 83 ? -12.281 23.422 12.609 1 94.62 83 GLU B C 1
ATOM 1503 O O . GLU B 1 83 ? -12.484 24.594 12.977 1 94.62 83 GLU B O 1
ATOM 1508 N N . GLY B 1 84 ? -11.156 22.828 12.695 1 95.25 84 GLY B N 1
ATOM 1509 C CA . GLY B 1 84 ? -10.023 23.562 13.242 1 95.25 84 GLY B CA 1
ATOM 1510 C C . GLY B 1 84 ? -9.352 24.469 12.227 1 95.25 84 GLY B C 1
ATOM 1511 O O . GLY B 1 84 ? -9.93 24.766 11.18 1 95.25 84 GLY B O 1
ATOM 1512 N N . GLU B 1 85 ? -8.18 25.031 12.57 1 95.5 85 GLU B N 1
ATOM 1513 C CA . GLU B 1 85 ? -7.512 26.047 11.766 1 95.5 85 GLU B CA 1
ATOM 1514 C C . GLU B 1 85 ? -6.441 25.438 10.867 1 95.5 85 GLU B C 1
ATOM 1516 O O . GLU B 1 85 ? -5.855 26.125 10.031 1 95.5 85 GLU B O 1
ATOM 1521 N N . LYS B 1 86 ? -6.203 24.219 11.023 1 96.06 86 LYS B N 1
ATOM 1522 C CA . LYS B 1 86 ? -5.188 23.562 10.211 1 96.06 86 LYS B CA 1
ATOM 1523 C C . LYS B 1 86 ? -5.668 23.359 8.781 1 96.06 86 LYS B C 1
ATOM 1525 O O . LYS B 1 86 ? -6.867 23.219 8.531 1 96.06 86 LYS B O 1
ATOM 1530 N N . THR B 1 87 ? -4.711 23.422 7.895 1 96.38 87 THR B N 1
ATOM 1531 C CA . THR B 1 87 ? -5.008 23.062 6.508 1 96.38 87 THR B CA 1
ATOM 1532 C C . THR B 1 87 ? -4.898 21.562 6.293 1 96.38 87 THR B C 1
ATOM 1534 O O . THR B 1 87 ? -3.814 20.984 6.41 1 96.38 87 THR B O 1
ATOM 1537 N N . VAL B 1 88 ? -6.031 20.953 6.012 1 97.56 88 VAL B N 1
ATOM 1538 C CA . VAL B 1 88 ? -6.066 19.516 5.836 1 97.56 88 VAL B CA 1
ATOM 1539 C C . VAL B 1 88 ? -6.727 19.172 4.5 1 97.56 88 VAL B C 1
ATOM 1541 O O . VAL B 1 88 ? -7.82 19.641 4.203 1 97.56 88 VAL B O 1
ATOM 1544 N N . GLN B 1 89 ? -6.055 18.406 3.703 1 97.75 89 GLN B N 1
ATOM 1545 C CA . GLN B 1 89 ? -6.609 17.938 2.436 1 97.75 89 GLN B 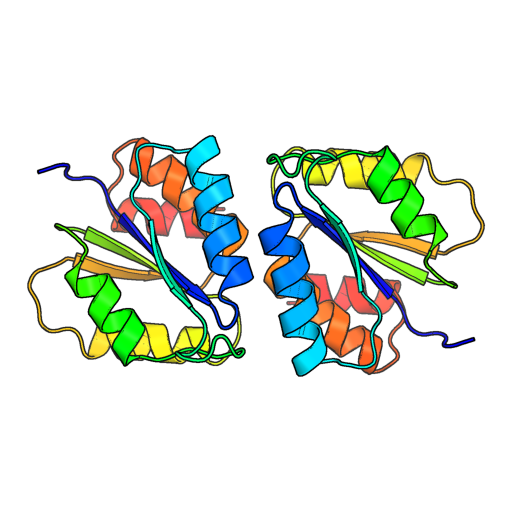CA 1
ATOM 1546 C C . GLN B 1 89 ? -6.535 16.422 2.328 1 97.75 89 GLN B C 1
ATOM 1548 O O . GLN B 1 89 ? -5.613 15.797 2.867 1 97.75 89 GLN B O 1
ATOM 1553 N N . PHE B 1 90 ? -7.508 15.922 1.656 1 98.31 90 PHE B N 1
ATOM 1554 C CA . PHE B 1 90 ? -7.527 14.492 1.342 1 98.31 90 PHE B CA 1
ATOM 1555 C C . PHE B 1 90 ? -7.227 14.266 -0.134 1 98.31 90 PHE B C 1
ATOM 1557 O O . PHE B 1 90 ? -7.703 15.008 -0.994 1 98.31 90 PHE B O 1
ATOM 1564 N N . TYR B 1 91 ? -6.379 13.289 -0.402 1 98.31 91 TYR B N 1
ATOM 1565 C CA . TYR B 1 91 ? -6.105 12.875 -1.774 1 98.31 91 TYR B CA 1
ATOM 1566 C C . TYR B 1 91 ? -6.371 11.391 -1.962 1 98.31 91 TYR B C 1
ATOM 1568 O O . TYR B 1 91 ? -5.832 10.555 -1.227 1 98.31 91 TYR B O 1
ATOM 1576 N N . ASP B 1 92 ? -7.238 11.102 -2.967 1 96.94 92 ASP B N 1
ATOM 1577 C CA . ASP B 1 92 ? -7.625 9.727 -3.271 1 96.94 92 ASP B CA 1
ATOM 1578 C C . ASP B 1 92 ? -6.691 9.109 -4.309 1 96.94 92 ASP B C 1
ATOM 1580 O O . ASP B 1 92 ? -6.93 9.219 -5.512 1 96.94 92 ASP B O 1
ATOM 1584 N N . GLY B 1 93 ? -5.625 8.5 -3.836 1 96.81 93 GLY B N 1
ATOM 1585 C CA . GLY B 1 93 ? -4.672 7.816 -4.695 1 96.81 93 GLY B CA 1
ATOM 1586 C C . GLY B 1 93 ? -4.082 6.574 -4.062 1 96.81 93 GLY B C 1
ATOM 1587 O O . GLY B 1 93 ? -4.426 6.223 -2.932 1 96.81 93 GLY B O 1
ATOM 1588 N N . PRO B 1 94 ? -3.213 5.824 -4.766 1 97.5 94 PRO B N 1
ATOM 1589 C CA . PRO B 1 94 ? -2.576 4.621 -4.223 1 97.5 94 PRO B CA 1
ATOM 1590 C C . PRO B 1 94 ? -1.747 4.906 -2.973 1 97.5 94 PRO B C 1
ATOM 1592 O O . PRO B 1 94 ? -0.816 5.715 -3.016 1 97.5 94 PRO B O 1
ATOM 1595 N N . ILE B 1 95 ? -2.072 4.262 -1.955 1 98.5 95 ILE B N 1
ATOM 1596 C CA . ILE B 1 95 ? -1.704 4.746 -0.629 1 98.5 95 ILE B CA 1
ATOM 1597 C C . ILE B 1 95 ? -0.186 4.707 -0.469 1 98.5 95 ILE B C 1
ATOM 1599 O O . ILE B 1 95 ? 0.419 5.668 0.013 1 98.5 95 ILE B O 1
ATOM 1603 N N . VAL B 1 96 ? 0.533 3.676 -0.894 1 98.38 96 VAL B N 1
ATOM 1604 C CA . VAL B 1 96 ? 1.974 3.549 -0.699 1 98.38 96 VAL B CA 1
ATOM 1605 C C . VAL B 1 96 ? 2.707 4.492 -1.651 1 98.38 96 VAL B C 1
ATOM 1607 O O . VAL B 1 96 ? 3.574 5.258 -1.229 1 98.38 96 VAL B O 1
ATOM 1610 N N . GLU B 1 97 ? 2.311 4.496 -2.859 1 97.75 97 GLU B N 1
ATOM 1611 C CA . GLU B 1 97 ? 2.959 5.285 -3.902 1 97.75 97 GLU B CA 1
ATOM 1612 C C . GLU B 1 97 ? 2.705 6.777 -3.701 1 97.75 97 GLU B C 1
ATOM 1614 O O . GLU B 1 97 ? 3.6 7.598 -3.912 1 97.75 97 GLU B O 1
ATOM 1619 N N . SER B 1 98 ? 1.496 7.102 -3.266 1 98.38 98 SER B N 1
ATOM 1620 C CA . SER 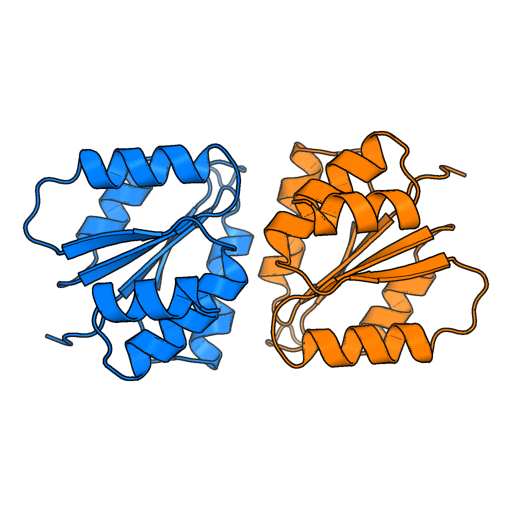B 1 98 ? 1.193 8.5 -2.975 1 98.38 98 SER B CA 1
ATOM 1621 C C . SER B 1 98 ? 1.975 8.992 -1.764 1 98.38 98 SER B C 1
ATOM 1623 O O . SER B 1 98 ? 2.416 10.148 -1.731 1 98.38 98 SER B O 1
ATOM 1625 N N . ALA B 1 99 ? 2.09 8.133 -0.774 1 98.44 99 ALA B N 1
ATOM 1626 C CA . ALA B 1 99 ? 2.861 8.508 0.41 1 98.44 99 ALA B CA 1
ATOM 1627 C C . ALA B 1 99 ? 4.305 8.836 0.042 1 98.44 99 ALA B C 1
ATOM 1629 O O . ALA B 1 99 ? 4.887 9.781 0.576 1 98.44 99 ALA B O 1
ATOM 1630 N N . PHE B 1 100 ? 4.859 8.086 -0.896 1 97.69 100 PHE B N 1
ATOM 1631 C CA . PHE B 1 100 ? 6.23 8.328 -1.333 1 97.69 100 PHE B CA 1
ATOM 1632 C C . PHE B 1 100 ? 6.355 9.688 -2.006 1 97.69 100 PHE B C 1
ATOM 1634 O O . PHE B 1 100 ? 7.172 10.516 -1.597 1 97.69 100 PHE B O 1
ATOM 1641 N N . VAL B 1 101 ? 5.5 9.914 -2.988 1 97.81 101 VAL B N 1
ATOM 1642 C CA . VAL B 1 101 ? 5.543 11.164 -3.738 1 97.81 101 VAL B CA 1
ATOM 1643 C C . V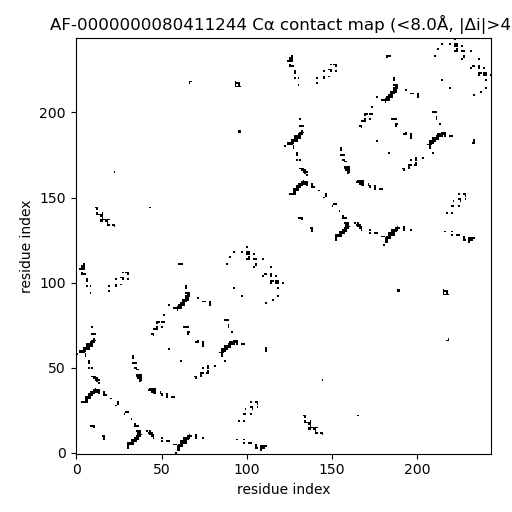AL B 1 101 ? 5.293 12.336 -2.797 1 97.81 101 VAL B C 1
ATOM 1645 O O . VAL B 1 101 ? 6 13.352 -2.854 1 97.81 101 VAL B O 1
ATOM 1648 N N . ALA B 1 102 ? 4.32 12.172 -1.897 1 98.62 102 ALA B N 1
ATOM 1649 C CA . ALA B 1 102 ? 3.951 13.242 -0.969 1 98.62 102 ALA B CA 1
ATOM 1650 C C . ALA B 1 102 ? 5.082 13.531 0.012 1 98.62 102 ALA B C 1
ATOM 1652 O O . ALA B 1 102 ? 5.387 14.695 0.294 1 98.62 102 ALA B O 1
ATOM 1653 N N . SER B 1 103 ? 5.723 12.477 0.527 1 98.31 103 SER B N 1
ATOM 1654 C CA . SER B 1 103 ? 6.801 12.648 1.496 1 98.31 103 SER B CA 1
ATOM 1655 C C . SER B 1 103 ? 8 13.352 0.872 1 98.31 103 SER B C 1
ATOM 1657 O O . SER B 1 103 ? 8.562 14.273 1.467 1 98.31 103 SER B O 1
ATOM 1659 N N . VAL B 1 104 ? 8.375 12.914 -0.307 1 96.81 104 VAL B N 1
ATOM 1660 C CA . VAL B 1 104 ? 9.5 13.531 -1.001 1 96.81 104 VAL B CA 1
ATOM 1661 C C . VAL B 1 104 ? 9.188 14.992 -1.302 1 96.81 104 VAL B C 1
ATOM 1663 O O . VAL B 1 104 ? 10.016 15.875 -1.07 1 96.81 104 VAL B O 1
ATOM 1666 N N . SER B 1 105 ? 7.98 15.266 -1.777 1 97.81 105 SER B N 1
ATOM 1667 C CA . SER B 1 105 ? 7.559 16.625 -2.119 1 97.81 105 SER B CA 1
ATOM 1668 C C . SER B 1 105 ? 7.516 17.516 -0.882 1 97.81 105 SER B C 1
ATOM 1670 O O . SER B 1 105 ? 7.992 18.641 -0.911 1 97.81 105 SER B O 1
ATOM 1672 N N . ALA B 1 106 ? 6.934 16.984 0.213 1 98.06 106 ALA B N 1
ATOM 1673 C CA . ALA B 1 106 ? 6.871 17.734 1.47 1 98.06 106 ALA B CA 1
ATOM 1674 C C . ALA B 1 106 ? 8.273 18.031 1.994 1 98.06 106 ALA B C 1
ATOM 1676 O O . ALA B 1 106 ? 8.539 19.156 2.449 1 98.06 106 ALA B O 1
ATOM 1677 N N . GLY B 1 107 ? 9.141 17.047 1.911 1 96.75 107 GLY B N 1
ATOM 1678 C CA . GLY B 1 107 ? 10.523 17.234 2.328 1 96.75 107 GLY B CA 1
ATOM 1679 C C . GLY B 1 107 ? 11.242 18.312 1.553 1 96.75 107 GLY B C 1
ATOM 1680 O O . GLY B 1 107 ? 12.195 18.922 2.057 1 96.75 107 GLY B O 1
ATOM 1681 N N . ASN B 1 108 ? 10.781 18.562 0.336 1 95.94 108 ASN B N 1
ATOM 1682 C CA . ASN B 1 108 ? 11.352 19.594 -0.522 1 95.94 108 ASN B CA 1
ATOM 1683 C C . ASN B 1 108 ? 10.68 20.953 -0.29 1 95.94 108 ASN B C 1
ATOM 1685 O O . ASN B 1 108 ? 10.945 21.906 -1.019 1 95.94 108 ASN B O 1
ATOM 1689 N N . GLY B 1 109 ? 9.758 20.969 0.637 1 96.19 109 GLY B N 1
ATOM 1690 C CA . GLY B 1 109 ? 9.195 22.234 1.085 1 96.19 109 GLY B CA 1
ATOM 1691 C C . GLY B 1 109 ? 7.926 22.609 0.352 1 96.19 109 GLY B C 1
ATOM 1692 O O . GLY B 1 109 ? 7.445 23.734 0.476 1 96.19 109 GLY B O 1
ATOM 1693 N N . MET B 1 110 ? 7.367 21.766 -0.368 1 96.75 110 MET B N 1
ATOM 1694 C CA . MET B 1 110 ? 6.141 22.078 -1.095 1 96.75 110 MET B CA 1
ATOM 1695 C C . MET B 1 110 ? 4.953 22.172 -0.141 1 96.75 110 MET B C 1
ATOM 1697 O O . MET B 1 110 ? 4.906 21.453 0.866 1 96.75 110 MET B O 1
ATOM 1701 N N . ASP B 1 111 ? 4.039 22.984 -0.486 1 96.75 111 ASP B N 1
ATOM 1702 C CA . ASP B 1 111 ? 2.816 23.047 0.305 1 96.75 111 ASP B CA 1
ATOM 1703 C C . ASP B 1 111 ? 1.791 22.031 -0.181 1 96.75 111 ASP B C 1
ATOM 1705 O O . ASP B 1 111 ? 2.045 21.297 -1.137 1 96.75 111 ASP B O 1
ATOM 1709 N N . VAL B 1 112 ? 0.652 21.891 0.442 1 97.56 112 VAL B N 1
ATOM 1710 C CA . VAL B 1 112 ? -0.315 20.828 0.226 1 97.56 112 VAL B CA 1
ATOM 1711 C C . VAL B 1 112 ? -0.859 20.906 -1.198 1 97.56 112 VAL B C 1
ATOM 1713 O O . VAL B 1 112 ? -1.011 19.875 -1.866 1 97.56 112 VAL B O 1
ATOM 1716 N N . ALA B 1 113 ? -1.164 22.125 -1.63 1 96.62 113 ALA B N 1
ATOM 1717 C CA . ALA B 1 113 ? -1.695 22.281 -2.98 1 96.62 113 ALA B CA 1
ATOM 1718 C C . ALA B 1 113 ? -0.684 21.828 -4.027 1 96.62 113 ALA B C 1
ATOM 1720 O O . ALA B 1 113 ? -1.045 21.156 -4.996 1 96.62 113 ALA B O 1
ATOM 1721 N N . GLN B 1 114 ? 0.542 22.172 -3.863 1 97.81 114 GLN B N 1
ATOM 1722 C CA . GLN B 1 114 ? 1.616 21.75 -4.754 1 97.81 114 GLN B CA 1
ATOM 1723 C C . GLN B 1 114 ? 1.784 20.234 -4.734 1 97.81 114 GLN B C 1
ATOM 1725 O O . GLN B 1 114 ? 1.98 19.609 -5.777 1 97.81 114 GLN B O 1
ATOM 1730 N N . ILE B 1 115 ? 1.718 19.656 -3.561 1 98.56 115 ILE B N 1
ATOM 1731 C CA . ILE B 1 115 ? 1.888 18.219 -3.4 1 98.56 115 ILE B CA 1
ATOM 1732 C C . ILE B 1 115 ? 0.763 17.469 -4.125 1 98.56 115 ILE B C 1
ATOM 1734 O O . ILE B 1 115 ? 1.009 16.5 -4.832 1 98.56 115 ILE B O 1
ATOM 1738 N N . VAL B 1 116 ? -0.448 17.953 -4.004 1 98.25 116 VAL B N 1
ATOM 1739 C CA . VAL B 1 116 ? -1.595 17.328 -4.656 1 98.25 116 VAL B CA 1
ATOM 1740 C C . VAL B 1 116 ? -1.419 17.375 -6.172 1 98.25 116 VAL B C 1
ATOM 1742 O O . VAL B 1 116 ? -1.736 16.406 -6.871 1 98.25 116 VAL B O 1
ATOM 1745 N N . GLU B 1 117 ? -0.906 18.469 -6.633 1 97.94 117 GLU B N 1
ATOM 1746 C CA . GLU B 1 117 ? -0.64 18.578 -8.062 1 97.94 117 GLU B CA 1
ATOM 1747 C C . GLU B 1 117 ? 0.405 17.562 -8.516 1 97.94 117 GLU B C 1
ATOM 1749 O O . GLU B 1 117 ? 0.262 16.953 -9.57 1 97.94 117 GLU B O 1
ATOM 1754 N N . GLN B 1 118 ? 1.449 17.375 -7.707 1 98.06 118 GLN B N 1
ATOM 1755 C CA . GLN B 1 118 ? 2.465 16.375 -8.008 1 98.06 118 GLN B CA 1
ATOM 1756 C C . GLN B 1 118 ? 1.863 14.977 -8.023 1 98.06 118 GLN B C 1
ATOM 1758 O O . GLN B 1 118 ? 2.213 14.156 -8.875 1 98.06 118 GLN B O 1
ATOM 1763 N N . LEU B 1 119 ? 0.973 14.734 -7.145 1 98.25 119 LEU B N 1
ATOM 1764 C CA . LEU B 1 119 ? 0.337 13.43 -7.027 1 98.25 119 LEU B CA 1
ATOM 1765 C C . LEU B 1 119 ? -0.524 13.125 -8.25 1 98.25 119 LEU B C 1
ATOM 1767 O O . LEU B 1 119 ? -0.563 11.992 -8.727 1 98.25 119 LEU B O 1
ATOM 1771 N N . LYS B 1 120 ? -1.131 14.148 -8.766 1 97.5 120 LYS B N 1
ATOM 1772 C CA . LYS B 1 120 ? -1.989 13.977 -9.938 1 97.5 120 LYS B CA 1
ATOM 1773 C C . LYS B 1 120 ? -1.166 13.664 -11.18 1 97.5 120 LYS B C 1
ATOM 1775 O O . LYS B 1 120 ? -1.664 13.031 -12.117 1 97.5 120 LYS B O 1
ATOM 1780 N N . MET B 1 121 ? 0.081 14.039 -11.117 1 94.69 121 MET B N 1
ATOM 1781 C CA . MET B 1 121 ? 0.955 13.859 -12.273 1 94.69 121 MET B CA 1
ATOM 1782 C C . MET B 1 121 ? 1.71 12.539 -12.18 1 94.69 121 MET B C 1
ATOM 1784 O O . MET B 1 121 ? 2.283 12.078 -13.172 1 94.69 121 MET B O 1
ATOM 1788 N N . ALA B 1 122 ? 1.673 12.148 -11.07 1 85.5 122 ALA B N 1
ATOM 1789 C CA . ALA B 1 122 ? 2.445 10.93 -10.836 1 85.5 122 ALA B CA 1
ATOM 1790 C C . ALA B 1 122 ? 1.627 9.688 -11.18 1 85.5 122 ALA B C 1
ATOM 1792 O O . ALA B 1 122 ? 0.425 9.781 -11.43 1 85.5 122 ALA B O 1
#

InterPro domains:
  IPR004701 Phosphotransferase system, mannose-type IIA component [PF03610] (7-115)
  IPR004701 Phosphotransferase system, mannose-type IIA component [PS51096] (4-122)
  IPR012844 Dihydroxyacetone kinase phosphotransferase subunit, N-terminal domain [TIGR02364] (5-120)
  IPR036662 Phosphotransferase system, mannose-type IIA component superfamily [G3DSA:3.40.50.510] (2-122)
  IPR036662 Phosphotransferase system, mannose-type IIA component superfamily [SSF53062] (5-120)
  IPR039643 Dihydroxyacetone kinase phosphotransferase subunit DhaM [PTHR38594] (5-120)